Protein AF-A0A947HU75-F1 (afdb_monomer_lite)

Sequence (193 aa):
MSPSSSLKYAPIGANRLRRNSRSVRATSILAVPLKPVLPIEEFLHPLPLLALAILGVNDHVLKGAGLLHGDITGKLSDITGLFFFPLLLTAAWRCVVSLLRWRREPLTRTVLATAIGLTAALFTALKTITPFVLWFERVTPELDPLGLVGHVDVTMDLTDLWTLPVLWLTWRHGRRFALPSTDTSPAQKPTMT

Secondary structure (DSSP, 8-state):
-PPP----------------------------------TTTTTSSHHHHHHHHHHHHIIIIITTSSSS-HHHHHHHHHHHHHHHHHHHHHHHHHHHHHHHHSS-PPPBHHHHHHHHHHHHHHHHHHHH-HHHHHHHHHHHHHH-TT-SS--------GGGGGGTTHHHHHHHHHTTTPBP-------------

Structure (mmCIF, N/CA/C/O backbone):
data_AF-A0A947HU75-F1
#
_entry.id   AF-A0A947HU75-F1
#
loop_
_atom_site.group_PDB
_atom_site.id
_atom_site.type_symbol
_atom_site.label_atom_id
_atom_site.label_alt_id
_atom_site.label_comp_id
_atom_site.label_asym_id
_atom_site.label_entity_id
_atom_site.label_seq_id
_atom_site.pdbx_PDB_ins_code
_atom_site.Cartn_x
_atom_site.Cartn_y
_atom_site.Cartn_z
_atom_site.occupancy
_atom_site.B_iso_or_equiv
_atom_site.auth_seq_id
_atom_site.auth_comp_id
_atom_site.auth_asym_id
_atom_site.auth_atom_id
_atom_site.pdbx_PDB_model_num
ATOM 1 N N . MET A 1 1 ? -51.352 4.379 86.387 1.00 40.88 1 MET A N 1
ATOM 2 C CA . MET A 1 1 ? -51.680 3.906 85.022 1.00 40.88 1 MET A CA 1
ATOM 3 C C . MET A 1 1 ? -52.151 5.104 84.210 1.00 40.88 1 MET A C 1
ATOM 5 O O . MET A 1 1 ? -52.827 5.954 84.769 1.00 40.88 1 MET A O 1
ATOM 9 N N . SER A 1 2 ? -51.652 5.212 82.979 1.00 43.50 2 SER A N 1
ATOM 10 C CA . SER A 1 2 ? -51.479 6.422 82.157 1.00 43.50 2 SER A CA 1
ATOM 11 C C . SER A 1 2 ? -52.668 7.378 82.016 1.00 43.50 2 SER A C 1
ATOM 13 O O . SER A 1 2 ? -53.786 6.917 81.792 1.00 43.50 2 SER A O 1
ATOM 15 N N . PRO A 1 3 ? -52.419 8.701 81.958 1.00 49.03 3 PRO A N 1
ATOM 16 C CA . PRO A 1 3 ? -53.293 9.627 81.260 1.00 49.03 3 PRO A CA 1
ATOM 17 C C . PRO A 1 3 ? -52.927 9.695 79.769 1.00 49.03 3 PRO A C 1
ATOM 19 O O . PRO A 1 3 ? -51.758 9.750 79.387 1.00 49.03 3 PRO A O 1
ATOM 22 N N . SER A 1 4 ? -53.959 9.684 78.930 1.00 46.81 4 SER A N 1
ATOM 23 C CA . SER A 1 4 ? -53.874 9.910 77.493 1.00 46.81 4 SER A CA 1
ATOM 24 C C . SER A 1 4 ? -53.605 11.389 77.209 1.00 46.81 4 SER A C 1
ATOM 26 O O . SER A 1 4 ? -54.305 12.242 77.758 1.00 46.81 4 SER A O 1
ATOM 28 N N . SER A 1 5 ? -52.679 11.705 76.307 1.00 51.84 5 SER A N 1
ATOM 29 C CA . SER A 1 5 ? -52.552 13.047 75.739 1.00 51.84 5 SER A CA 1
ATOM 30 C C . SER A 1 5 ? -52.536 12.995 74.215 1.00 51.84 5 SER A C 1
ATOM 32 O O . SER A 1 5 ? -51.636 12.486 73.553 1.00 51.84 5 SER A O 1
ATOM 34 N N . SER A 1 6 ? -53.626 13.530 73.690 1.00 47.12 6 SER A N 1
ATOM 35 C CA . SER A 1 6 ? -53.933 13.835 72.308 1.00 47.12 6 SER A CA 1
ATOM 36 C C . SER A 1 6 ? -52.946 14.848 71.727 1.00 47.12 6 SER A C 1
ATOM 38 O O . SER A 1 6 ? -52.761 15.918 72.304 1.00 47.12 6 SER A O 1
ATOM 40 N N . LEU A 1 7 ? -52.418 14.593 70.529 1.00 42.50 7 LEU A N 1
ATOM 41 C CA . LEU A 1 7 ? -51.869 15.655 69.687 1.00 42.50 7 LEU A CA 1
ATOM 42 C C . LEU A 1 7 ? -52.319 15.466 68.239 1.00 42.50 7 LEU A C 1
ATOM 44 O O . LEU A 1 7 ? -51.889 14.575 67.512 1.00 42.50 7 LEU A O 1
ATOM 48 N N . LYS A 1 8 ? -53.274 16.327 67.881 1.00 40.97 8 LYS A N 1
ATOM 49 C CA . LYS A 1 8 ? -53.804 16.564 66.543 1.00 40.97 8 LYS A CA 1
ATOM 50 C C . LYS A 1 8 ? -52.706 17.197 65.686 1.00 40.97 8 LYS A C 1
ATOM 52 O O . LYS A 1 8 ? -52.173 18.233 66.071 1.00 40.97 8 LYS A O 1
ATOM 57 N N . TYR A 1 9 ? -52.458 16.648 64.501 1.00 40.19 9 TYR A N 1
ATOM 58 C CA . TYR A 1 9 ? -51.807 17.373 63.410 1.00 40.19 9 TYR A CA 1
ATOM 59 C C . TYR A 1 9 ? -52.813 17.574 62.276 1.00 40.19 9 TYR A C 1
ATOM 61 O O . TYR A 1 9 ? -53.379 16.619 61.746 1.00 40.19 9 TYR A O 1
ATOM 69 N N . ALA A 1 10 ? -53.064 18.842 61.955 1.00 43.00 10 ALA A N 1
ATOM 70 C CA . ALA A 1 10 ? -53.837 19.276 60.800 1.00 43.00 10 ALA A CA 1
ATOM 71 C C . ALA A 1 10 ? -52.982 19.194 59.516 1.00 43.00 10 ALA A C 1
ATOM 73 O O . ALA A 1 10 ? -51.765 19.388 59.591 1.00 43.00 10 ALA A O 1
ATOM 74 N N . PRO A 1 11 ? -53.584 18.948 58.338 1.00 46.88 11 PRO A N 1
ATOM 75 C CA . PRO A 1 11 ? -52.862 18.871 57.076 1.00 46.88 11 PRO A CA 1
ATOM 76 C C . PRO A 1 11 ? -52.784 20.257 56.420 1.00 46.88 11 PRO A C 1
ATOM 78 O O . PRO A 1 11 ? -53.806 20.903 56.197 1.00 46.88 11 PRO A O 1
ATOM 81 N N . ILE A 1 12 ? -51.580 20.710 56.063 1.00 42.31 12 ILE A N 1
ATOM 82 C CA . ILE A 1 12 ? -51.385 21.906 55.234 1.00 42.31 12 ILE A CA 1
ATOM 83 C C . ILE A 1 12 ? -50.447 21.562 54.075 1.00 42.31 12 ILE A C 1
ATOM 85 O O . ILE A 1 12 ? -49.254 21.363 54.258 1.00 42.31 12 ILE A O 1
ATOM 89 N N . GLY A 1 13 ? -51.031 21.537 52.874 1.00 41.28 13 GLY A N 1
ATOM 90 C CA . GLY A 1 13 ? -50.412 22.049 51.652 1.00 41.28 13 GLY A CA 1
ATOM 91 C C . GLY A 1 13 ? -49.309 21.222 50.990 1.00 41.28 13 GLY A C 1
ATOM 92 O O . GLY A 1 13 ? -48.133 21.440 51.239 1.00 41.28 13 GLY A O 1
ATOM 93 N N . ALA A 1 14 ? -49.675 20.425 49.984 1.00 41.97 14 ALA A N 1
ATOM 94 C CA . ALA A 1 14 ? -48.770 20.114 48.871 1.00 41.97 14 ALA A CA 1
ATOM 95 C C . ALA A 1 14 ? -49.559 19.825 47.587 1.00 41.97 14 ALA A C 1
ATOM 97 O O . ALA A 1 14 ? -49.508 18.750 46.995 1.00 41.97 14 ALA A O 1
ATOM 98 N N . ASN A 1 15 ? -50.326 20.819 47.148 1.00 46.56 15 ASN A N 1
ATOM 99 C CA . ASN A 1 15 ? -51.007 20.807 45.864 1.00 46.56 15 ASN A CA 1
ATOM 100 C C . ASN A 1 15 ? -50.051 21.302 44.767 1.00 46.56 15 ASN A C 1
ATOM 102 O O . ASN A 1 15 ? -50.171 22.453 44.355 1.00 46.56 15 ASN A O 1
ATOM 106 N N . ARG A 1 16 ? -49.064 20.496 44.334 1.00 50.97 16 ARG A N 1
ATOM 107 C CA . ARG A 1 16 ? -48.368 20.709 43.044 1.00 50.97 16 ARG A CA 1
ATOM 108 C C . ARG A 1 16 ? -47.393 19.591 42.661 1.00 50.97 16 ARG A C 1
ATOM 110 O O . ARG A 1 16 ? -46.195 19.801 42.708 1.00 50.97 16 ARG A O 1
ATOM 117 N N . LEU A 1 17 ? -47.869 18.459 42.150 1.00 47.69 17 LEU A N 1
ATOM 118 C CA . LEU A 1 17 ? -47.097 17.711 41.146 1.00 47.69 17 LEU A CA 1
ATOM 119 C C . LEU A 1 17 ? -48.048 17.169 40.082 1.00 47.69 17 LEU A C 1
ATOM 121 O O . LEU A 1 17 ? -48.572 16.059 40.137 1.00 47.69 17 LEU A O 1
ATOM 125 N N . ARG A 1 18 ? -48.280 18.039 39.097 1.00 46.16 18 ARG A N 1
ATOM 126 C CA . ARG A 1 18 ? -48.839 17.720 37.788 1.00 46.16 18 ARG A CA 1
ATOM 127 C C . ARG A 1 18 ? -48.037 16.544 37.220 1.00 46.16 18 ARG A C 1
ATOM 129 O O . ARG A 1 18 ? -46.859 16.694 36.905 1.00 46.16 18 ARG A O 1
ATOM 136 N N . ARG A 1 19 ? -48.695 15.388 37.102 1.00 45.34 19 ARG A N 1
ATOM 137 C CA . ARG A 1 19 ? -48.269 14.234 36.303 1.00 45.34 19 ARG A CA 1
ATOM 138 C C . ARG A 1 19 ? -47.840 14.720 34.921 1.00 45.34 19 ARG A C 1
ATOM 140 O O . ARG A 1 19 ? -48.682 15.016 34.079 1.00 45.34 19 ARG A O 1
ATOM 147 N N . ASN A 1 20 ? -46.535 14.806 34.694 1.00 40.81 20 ASN A N 1
ATOM 148 C CA . ASN A 1 20 ? -45.983 14.950 33.359 1.00 40.81 20 ASN A CA 1
ATOM 149 C C . ASN A 1 20 ? -45.697 13.538 32.846 1.00 40.81 20 ASN A C 1
ATOM 151 O O . ASN A 1 20 ? -44.569 13.052 32.865 1.00 40.81 20 ASN A O 1
ATOM 155 N N . SER A 1 21 ? -46.774 12.857 32.455 1.00 45.56 21 SER A N 1
ATOM 156 C CA . SER A 1 21 ? -46.759 11.563 31.780 1.00 45.56 21 SER A CA 1
ATOM 157 C C . SER A 1 21 ? -46.209 11.744 30.363 1.00 45.56 21 SER A C 1
ATOM 159 O O . SER A 1 21 ? -46.939 11.648 29.381 1.00 45.56 21 SER A O 1
ATOM 161 N N . ARG A 1 22 ? -44.917 12.057 30.234 1.00 44.41 22 ARG A N 1
ATOM 162 C CA . ARG A 1 22 ? -44.215 11.874 28.965 1.00 44.41 22 ARG A CA 1
ATOM 163 C C . ARG A 1 22 ? -43.847 10.409 28.885 1.00 44.41 22 ARG A C 1
ATOM 165 O O . ARG A 1 22 ? -42.939 9.949 29.567 1.00 44.41 22 ARG A O 1
ATOM 172 N N . SER A 1 23 ? -44.614 9.695 28.068 1.00 45.44 23 SER A N 1
ATOM 173 C CA . SER A 1 23 ? -44.304 8.359 27.591 1.00 45.44 23 SER A CA 1
ATOM 174 C C . SER A 1 23 ? -42.839 8.314 27.158 1.00 45.44 23 SER A C 1
ATOM 176 O O . SER A 1 23 ? -42.481 8.808 26.085 1.00 45.44 23 SER A O 1
ATOM 178 N N . VAL A 1 24 ? -41.988 7.728 27.993 1.00 51.06 24 VAL A N 1
ATOM 179 C CA . VAL A 1 24 ? -40.703 7.214 27.543 1.00 51.06 24 VAL A CA 1
ATOM 180 C C . VAL A 1 24 ? -41.076 6.069 26.615 1.00 51.06 24 VAL A C 1
ATOM 182 O O . VAL A 1 24 ? -41.387 4.968 27.061 1.00 51.06 24 VAL A O 1
ATOM 185 N N . ARG A 1 25 ? -41.167 6.368 25.313 1.00 43.50 25 ARG A N 1
ATOM 186 C CA . ARG A 1 25 ? -41.155 5.338 24.281 1.00 43.50 25 ARG A CA 1
ATOM 187 C C . ARG A 1 25 ? -39.874 4.564 24.534 1.00 43.50 25 ARG A C 1
ATOM 189 O O . ARG A 1 25 ? -38.786 5.066 24.270 1.00 43.50 25 ARG A O 1
ATOM 196 N N . ALA A 1 26 ? -40.026 3.376 25.102 1.00 43.56 26 ALA A N 1
ATOM 197 C CA . ALA A 1 26 ? -39.024 2.340 25.062 1.00 43.56 26 ALA A CA 1
ATOM 198 C C . ALA A 1 26 ? -38.821 2.007 23.582 1.00 43.56 26 ALA A C 1
ATOM 200 O O . ALA A 1 26 ? -39.450 1.104 23.030 1.00 43.56 26 ALA A O 1
ATOM 201 N N . THR A 1 27 ? -37.994 2.808 22.909 1.00 44.59 27 THR A N 1
ATOM 202 C CA . THR A 1 27 ? -37.382 2.425 21.649 1.00 44.59 27 THR A CA 1
ATOM 203 C C . THR A 1 27 ? -36.512 1.246 22.021 1.00 44.59 27 THR A C 1
ATOM 205 O O . THR A 1 27 ? -35.393 1.396 22.505 1.00 44.59 27 THR A O 1
ATOM 208 N N . SER A 1 28 ? -37.106 0.066 21.894 1.00 46.34 28 SER A N 1
ATOM 209 C CA . SER A 1 28 ? -36.412 -1.202 21.883 1.00 46.34 28 SER A CA 1
ATOM 210 C C . SER A 1 28 ? -35.494 -1.124 20.675 1.00 46.34 28 SER A C 1
ATOM 212 O O . SER A 1 28 ? -35.882 -1.460 19.558 1.00 46.34 28 SER A O 1
ATOM 214 N N . ILE A 1 29 ? -34.310 -0.544 20.879 1.00 54.22 29 ILE A N 1
ATOM 215 C CA . ILE A 1 29 ? -33.196 -0.670 19.960 1.00 54.22 29 ILE A CA 1
ATOM 216 C C . ILE A 1 29 ? -32.893 -2.155 20.035 1.00 54.22 29 ILE A C 1
ATOM 218 O O . ILE A 1 29 ? -32.229 -2.618 20.961 1.00 54.22 29 ILE A O 1
ATOM 222 N N . LEU A 1 30 ? -33.515 -2.901 19.117 1.00 47.69 30 LEU A N 1
ATOM 223 C CA . LEU A 1 30 ? -33.102 -4.234 18.729 1.00 47.69 30 LEU A CA 1
ATOM 224 C C . LEU A 1 30 ? -31.587 -4.226 18.805 1.00 47.69 30 LEU A C 1
ATOM 226 O O . LEU A 1 30 ? -30.949 -3.424 18.119 1.00 47.69 30 LEU A O 1
ATOM 230 N N . ALA A 1 31 ? -31.046 -5.033 19.712 1.00 50.75 31 ALA A N 1
ATOM 231 C CA . ALA A 1 31 ? -29.632 -5.308 19.773 1.00 50.75 31 ALA A CA 1
ATOM 232 C C . ALA A 1 31 ? -29.261 -5.848 18.393 1.00 50.75 31 ALA A C 1
ATOM 234 O O . ALA A 1 31 ? -29.438 -7.030 18.107 1.00 50.75 31 ALA A O 1
ATOM 235 N N . VAL A 1 32 ? -28.853 -4.944 17.500 1.00 51.88 32 VAL A N 1
ATOM 236 C CA . VAL A 1 32 ? -28.257 -5.294 16.224 1.00 51.88 32 VAL A CA 1
ATOM 237 C C . VAL A 1 32 ? -27.073 -6.148 16.639 1.00 51.88 32 VAL A C 1
ATOM 239 O O . VAL A 1 32 ? -26.222 -5.634 17.375 1.00 51.88 32 VAL A O 1
ATOM 242 N N . PRO A 1 33 ? -27.035 -7.444 16.286 1.00 41.72 33 PRO A N 1
ATOM 243 C CA . PRO A 1 33 ? -25.880 -8.254 16.602 1.00 41.72 33 PRO A CA 1
ATOM 244 C C . PRO A 1 33 ? -24.699 -7.523 15.977 1.00 41.72 33 PRO A C 1
ATOM 246 O O . PRO A 1 33 ? -24.640 -7.362 14.756 1.00 41.72 33 PRO A O 1
ATOM 249 N N . LEU A 1 34 ? -23.815 -6.987 16.822 1.00 48.47 34 LEU A N 1
ATOM 250 C CA . LEU A 1 34 ? -22.553 -6.430 16.379 1.00 48.47 34 LEU A CA 1
ATOM 251 C C . LEU A 1 34 ? -21.834 -7.608 15.742 1.00 48.47 34 LEU A C 1
ATOM 253 O O . LEU A 1 34 ? -21.259 -8.443 16.441 1.00 48.47 34 LEU A O 1
ATOM 257 N N . LYS A 1 35 ? -21.956 -7.730 14.415 1.00 49.81 35 LYS A N 1
ATOM 258 C CA . LYS A 1 35 ? -21.188 -8.690 13.636 1.00 49.81 35 LYS A CA 1
ATOM 259 C C . LYS A 1 35 ? -19.748 -8.497 14.105 1.00 49.81 35 LYS A C 1
ATOM 261 O O . LYS A 1 35 ? -19.318 -7.343 14.150 1.00 49.81 35 LYS A O 1
ATOM 266 N N . PRO A 1 36 ? -19.046 -9.542 14.567 1.00 50.03 36 PRO A N 1
ATOM 267 C CA . PRO A 1 36 ? -17.689 -9.378 15.052 1.00 50.03 36 PRO A CA 1
ATOM 268 C C . PRO A 1 36 ? -16.836 -8.908 13.877 1.00 50.03 36 PRO A C 1
ATOM 270 O O . PRO A 1 36 ? -16.360 -9.718 13.093 1.00 50.03 36 PRO A O 1
ATOM 273 N N . VAL A 1 37 ? -16.694 -7.587 13.755 1.00 58.34 37 VAL A N 1
ATOM 274 C CA . VAL A 1 37 ? -15.899 -6.946 12.719 1.00 58.34 37 VAL A CA 1
ATOM 275 C C . VAL A 1 37 ? -14.467 -7.315 13.040 1.00 58.34 37 VAL A C 1
ATOM 277 O O . VAL A 1 37 ? -13.901 -6.853 14.039 1.00 58.34 37 VAL A O 1
ATOM 280 N N . LEU A 1 38 ? -13.913 -8.241 12.265 1.00 61.03 38 LEU A N 1
ATOM 281 C CA . LEU A 1 38 ? -12.503 -8.563 12.383 1.00 61.03 38 LEU A CA 1
ATOM 282 C C . LEU A 1 38 ? -11.707 -7.299 12.022 1.00 61.03 38 LEU A C 1
ATOM 284 O O . LEU A 1 38 ? -12.101 -6.555 11.121 1.00 61.03 38 LEU A O 1
ATOM 288 N N . PRO A 1 39 ? -10.577 -7.026 12.693 1.00 65.38 39 PRO A N 1
ATOM 289 C CA . PRO A 1 39 ? -9.764 -5.833 12.441 1.00 65.38 39 PRO A CA 1
ATOM 290 C C . PRO A 1 39 ? -9.111 -5.787 11.043 1.00 65.38 39 PRO A C 1
ATOM 292 O O . PRO A 1 39 ? -8.308 -4.901 10.782 1.00 65.38 39 PRO A O 1
ATOM 295 N N . ILE A 1 40 ? -9.468 -6.728 10.164 1.00 75.31 40 ILE A N 1
ATOM 296 C CA . ILE A 1 40 ? -8.885 -6.986 8.846 1.00 75.31 40 ILE A CA 1
ATOM 297 C C . ILE A 1 40 ? -9.953 -7.129 7.740 1.00 75.31 40 ILE A C 1
ATOM 299 O O . ILE A 1 40 ? -9.653 -7.619 6.655 1.00 75.31 40 ILE A O 1
ATOM 303 N N . GLU A 1 41 ? -11.218 -6.769 7.994 1.00 77.94 41 GLU A N 1
ATOM 304 C CA . GLU A 1 41 ? -12.311 -6.953 7.016 1.00 77.94 41 GLU A CA 1
ATOM 305 C C . GLU A 1 41 ? -12.077 -6.223 5.684 1.00 77.94 41 GLU A C 1
ATOM 307 O O . GLU A 1 41 ? -12.388 -6.762 4.624 1.00 77.94 41 GLU A O 1
ATOM 312 N N . GLU A 1 42 ? -11.490 -5.028 5.723 1.00 76.38 42 GLU A N 1
ATOM 313 C CA . GLU A 1 42 ? -11.127 -4.249 4.537 1.00 76.38 42 GLU A CA 1
ATOM 314 C C . GLU A 1 42 ? -10.066 -4.943 3.675 1.00 76.38 42 GLU A C 1
ATOM 316 O O . GLU A 1 42 ? -10.012 -4.718 2.469 1.00 76.38 42 GLU A O 1
ATOM 321 N N . PHE A 1 43 ? -9.246 -5.797 4.291 1.00 75.25 43 PHE A N 1
ATOM 322 C CA . PHE A 1 43 ? -8.180 -6.556 3.648 1.00 75.25 43 PHE A CA 1
ATOM 323 C C . PHE A 1 43 ? -8.682 -7.895 3.099 1.00 75.25 43 PHE A C 1
ATOM 325 O O . PHE A 1 43 ? -8.311 -8.298 2.003 1.00 75.25 43 PHE A O 1
A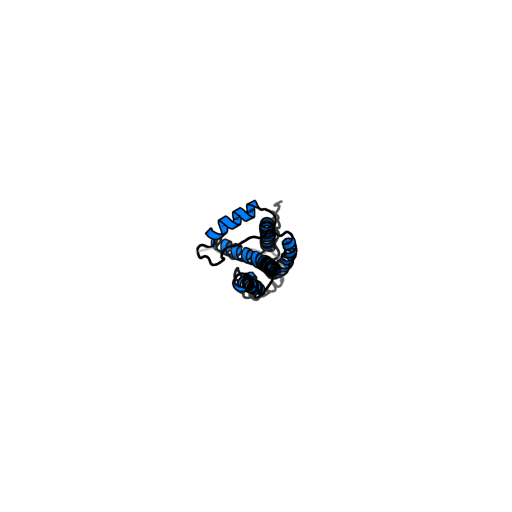TOM 332 N N . LEU A 1 44 ? -9.571 -8.573 3.830 1.00 81.06 44 LEU A N 1
ATOM 333 C CA . LEU A 1 44 ? -10.152 -9.855 3.414 1.00 81.06 44 LEU A CA 1
ATOM 334 C C . LEU A 1 44 ? -11.249 -9.720 2.349 1.00 81.06 44 LEU A C 1
ATOM 336 O O . LEU A 1 44 ? -11.831 -10.720 1.924 1.00 81.06 44 LEU A O 1
ATOM 340 N N . HIS A 1 45 ? -11.556 -8.501 1.906 1.00 80.62 45 HIS A N 1
ATOM 341 C CA . HIS A 1 45 ? -12.479 -8.305 0.801 1.00 80.62 45 HIS A CA 1
ATOM 342 C C . HIS A 1 45 ? -11.895 -8.931 -0.488 1.00 80.62 45 HIS A C 1
ATOM 344 O O . HIS A 1 45 ? -10.687 -8.856 -0.723 1.00 80.62 45 HIS A O 1
ATOM 350 N N . PRO A 1 46 ? -12.722 -9.513 -1.378 1.00 83.56 46 PRO A N 1
ATOM 351 C CA . PRO A 1 46 ? -12.241 -10.182 -2.592 1.00 83.56 46 PRO A CA 1
ATOM 352 C C . PRO A 1 46 ? -11.383 -9.303 -3.510 1.00 83.56 46 PRO A C 1
ATOM 354 O O . PRO A 1 46 ? -10.565 -9.826 -4.253 1.00 83.56 46 PRO A O 1
ATOM 357 N N . LEU A 1 47 ? -11.543 -7.977 -3.465 1.00 83.38 47 LEU A N 1
ATOM 358 C CA . LEU A 1 47 ? -10.773 -7.049 -4.303 1.00 83.38 47 LEU A CA 1
ATOM 359 C C . LEU A 1 47 ? -9.293 -6.970 -3.873 1.00 83.38 47 LEU A C 1
ATOM 361 O O . LEU A 1 47 ? -8.440 -7.216 -4.719 1.00 83.38 47 LEU A O 1
ATOM 365 N N . PRO A 1 48 ? -8.961 -6.648 -2.607 1.00 82.69 48 PRO A N 1
ATOM 366 C CA . PRO A 1 48 ? -7.578 -6.694 -2.131 1.00 82.69 48 PRO A CA 1
ATOM 367 C C . PRO A 1 48 ? -6.934 -8.076 -2.276 1.00 82.69 48 PRO A C 1
ATOM 369 O O . PRO A 1 48 ? -5.774 -8.156 -2.664 1.00 82.69 48 PRO A O 1
ATOM 372 N N . LEU A 1 49 ? -7.684 -9.158 -2.035 1.00 85.25 49 LEU A N 1
ATOM 373 C CA . LEU A 1 49 ? -7.180 -10.521 -2.237 1.00 85.25 49 LEU A CA 1
ATOM 374 C C . LEU A 1 49 ? -6.881 -10.815 -3.709 1.00 85.25 49 LEU A C 1
ATOM 376 O O . LEU A 1 49 ? -5.861 -11.423 -4.016 1.00 85.25 49 LEU A O 1
ATOM 380 N N . LEU A 1 50 ? -7.735 -10.351 -4.625 1.00 85.44 50 LEU A N 1
ATOM 381 C CA . LEU A 1 50 ? -7.481 -10.456 -6.058 1.00 85.44 50 LEU A CA 1
ATOM 382 C C . LEU A 1 50 ? -6.260 -9.626 -6.466 1.00 85.44 50 LEU A C 1
ATOM 384 O O . LEU A 1 50 ? -5.441 -10.112 -7.234 1.00 85.44 50 LEU A O 1
ATOM 388 N N . ALA A 1 51 ? -6.101 -8.411 -5.934 1.00 83.31 51 ALA A N 1
ATOM 389 C CA . ALA A 1 51 ? -4.917 -7.591 -6.185 1.00 83.31 51 ALA A CA 1
ATOM 390 C C . ALA A 1 51 ? -3.636 -8.277 -5.685 1.00 83.31 51 ALA A C 1
ATOM 392 O O . ALA A 1 51 ? -2.650 -8.304 -6.412 1.00 83.31 51 ALA A O 1
ATOM 393 N N . LEU A 1 52 ? -3.674 -8.895 -4.500 1.00 85.94 52 LEU A N 1
ATOM 394 C CA . LEU A 1 52 ? -2.566 -9.683 -3.959 1.00 85.94 52 LEU A CA 1
ATOM 395 C C . LEU A 1 52 ? -2.262 -10.917 -4.818 1.00 85.94 52 LEU A C 1
ATOM 397 O O . LEU A 1 52 ? -1.101 -11.209 -5.081 1.00 85.94 52 LEU A O 1
ATOM 401 N N . ALA A 1 53 ? -3.293 -11.627 -5.280 1.00 84.31 53 ALA A N 1
ATOM 402 C CA . ALA A 1 53 ? -3.124 -12.775 -6.165 1.00 84.31 53 ALA A CA 1
ATOM 403 C C . ALA A 1 53 ? -2.513 -12.360 -7.511 1.00 84.31 53 ALA A C 1
ATOM 405 O O . ALA A 1 53 ? -1.586 -13.011 -7.984 1.00 84.31 53 ALA A O 1
ATOM 406 N N . ILE A 1 54 ? -2.988 -11.257 -8.103 1.00 84.12 54 ILE A N 1
ATOM 407 C CA . ILE A 1 54 ? -2.424 -10.701 -9.338 1.00 84.12 54 ILE A CA 1
ATOM 408 C C . ILE A 1 54 ? -0.970 -10.294 -9.110 1.00 84.12 54 ILE A C 1
ATOM 410 O O . ILE A 1 54 ? -0.135 -10.639 -9.935 1.00 84.12 54 ILE A O 1
ATOM 414 N N . LEU A 1 55 ? -0.658 -9.616 -8.003 1.00 84.31 55 LEU A N 1
ATOM 415 C CA . LEU A 1 55 ? 0.706 -9.214 -7.662 1.00 84.31 55 LEU A CA 1
ATOM 416 C C . LEU A 1 55 ? 1.629 -10.433 -7.531 1.00 84.31 55 LEU A C 1
ATOM 418 O O . LEU A 1 55 ? 2.672 -10.484 -8.172 1.00 84.31 55 LEU A O 1
ATOM 422 N N . GLY A 1 56 ? 1.209 -11.451 -6.773 1.00 81.25 56 GLY A N 1
ATOM 423 C CA . GLY A 1 56 ? 1.980 -12.678 -6.580 1.00 81.25 56 GLY A CA 1
ATOM 424 C C . GLY A 1 56 ? 2.223 -13.430 -7.889 1.00 81.25 56 GLY A C 1
ATOM 425 O O . GLY A 1 56 ? 3.362 -13.772 -8.195 1.00 81.25 56 GLY A O 1
ATOM 426 N N . VAL A 1 57 ? 1.179 -13.631 -8.701 1.00 82.56 57 VAL A N 1
ATOM 427 C CA . VAL A 1 57 ? 1.309 -14.274 -10.021 1.00 82.56 57 VAL A CA 1
ATOM 428 C C . VAL A 1 57 ? 2.169 -13.428 -10.961 1.00 82.56 57 VAL A C 1
ATOM 430 O O . VAL A 1 57 ? 2.999 -13.968 -11.688 1.00 82.56 57 VAL A O 1
ATOM 433 N N . ASN A 1 58 ? 2.013 -12.105 -10.945 1.00 83.88 58 ASN A N 1
ATOM 434 C CA . ASN A 1 58 ? 2.801 -11.209 -11.780 1.00 83.88 58 ASN A CA 1
ATOM 435 C C . ASN A 1 58 ? 4.289 -11.287 -11.447 1.00 83.88 58 ASN A C 1
ATOM 437 O O . ASN A 1 58 ? 5.107 -11.451 -12.350 1.00 83.88 58 ASN A O 1
ATOM 441 N N . ASP A 1 59 ? 4.622 -11.232 -10.163 1.00 77.00 59 ASP A N 1
ATOM 442 C CA . ASP A 1 59 ? 6.010 -11.165 -9.725 1.00 77.00 59 ASP A CA 1
ATOM 443 C C . ASP A 1 59 ? 6.730 -12.511 -9.796 1.00 77.00 59 ASP A C 1
ATOM 445 O O . ASP A 1 59 ? 7.918 -12.535 -10.096 1.00 77.00 59 ASP A O 1
ATOM 449 N N . HIS A 1 60 ? 6.019 -13.625 -9.601 1.00 75.94 60 HIS A N 1
ATOM 450 C CA . HIS A 1 60 ? 6.636 -14.957 -9.578 1.00 75.94 60 HIS A CA 1
ATOM 451 C C . HIS A 1 60 ? 6.530 -15.714 -10.902 1.00 75.94 60 HIS A C 1
ATOM 453 O O . HIS A 1 60 ? 7.315 -16.628 -11.144 1.00 75.94 60 HIS A O 1
ATOM 459 N N . VAL A 1 61 ? 5.533 -15.396 -11.734 1.00 76.31 61 VAL A N 1
ATOM 460 C CA . VAL A 1 61 ? 5.244 -16.159 -12.959 1.00 76.31 61 VAL A CA 1
ATOM 461 C C . VAL A 1 61 ? 5.414 -15.308 -14.207 1.00 76.31 61 VAL A C 1
ATOM 463 O O . VAL A 1 61 ? 5.951 -15.799 -15.192 1.00 76.31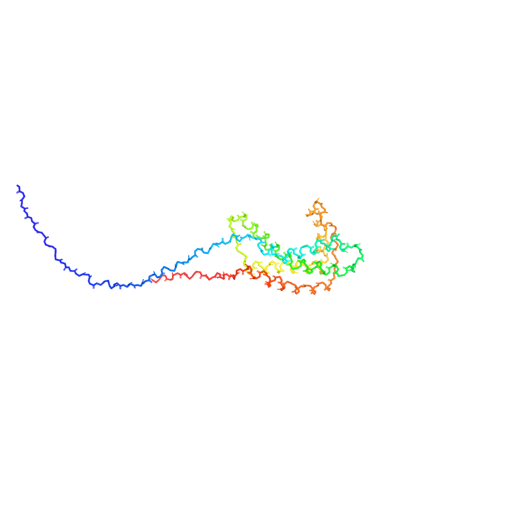 61 VAL A O 1
ATOM 466 N N . LEU A 1 62 ? 4.943 -14.057 -14.216 1.00 69.75 62 LEU A N 1
ATOM 467 C CA . LEU A 1 62 ? 4.953 -13.245 -15.440 1.00 69.75 62 LEU A CA 1
ATOM 468 C C . LEU A 1 62 ? 6.286 -12.521 -15.652 1.00 69.75 62 LEU A C 1
ATOM 470 O O . LEU A 1 62 ? 6.771 -12.471 -16.787 1.00 69.75 62 LEU A O 1
ATOM 474 N N . LYS A 1 63 ? 6.906 -12.003 -14.586 1.00 69.38 63 LYS A N 1
ATOM 475 C CA . LYS A 1 63 ? 8.261 -11.444 -14.652 1.00 69.38 63 LYS A CA 1
ATOM 476 C C . LYS A 1 63 ? 9.257 -12.562 -14.985 1.00 69.38 63 LYS A C 1
ATOM 478 O O . LYS A 1 63 ? 9.374 -13.544 -14.266 1.00 69.38 63 LYS A O 1
ATOM 483 N N . GLY A 1 64 ? 9.954 -12.427 -16.115 1.00 66.12 64 GLY A N 1
ATOM 484 C CA . GLY A 1 64 ? 10.965 -13.392 -16.571 1.00 66.12 64 GLY A CA 1
ATOM 485 C C . GLY A 1 64 ? 10.451 -14.5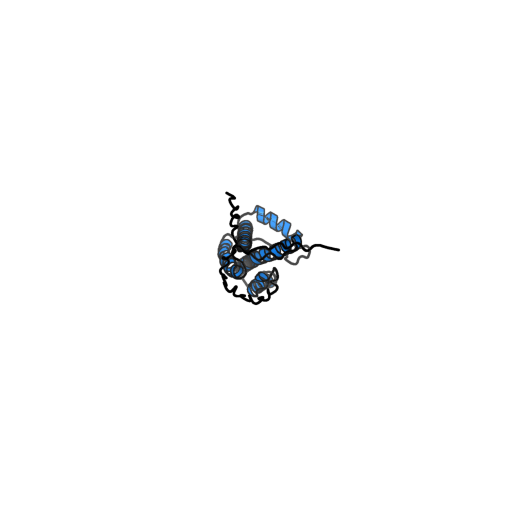37 -17.455 1.00 66.12 64 GLY A C 1
ATOM 486 O O . GLY A 1 64 ? 11.261 -15.194 -18.100 1.00 66.12 64 GLY A O 1
ATOM 487 N N . ALA A 1 65 ? 9.134 -14.735 -17.589 1.00 71.56 65 ALA A N 1
ATOM 488 C CA . ALA A 1 65 ? 8.577 -15.756 -18.489 1.00 71.56 65 ALA A CA 1
ATOM 489 C C . ALA A 1 65 ? 8.589 -15.361 -19.979 1.00 71.56 65 ALA A C 1
ATOM 491 O O . ALA A 1 65 ? 8.238 -16.170 -20.834 1.00 71.56 65 ALA A O 1
ATOM 492 N N . GLY A 1 66 ? 8.938 -14.111 -20.307 1.00 68.19 66 GLY A N 1
ATOM 493 C CA . GLY A 1 66 ? 8.959 -13.601 -21.686 1.00 68.19 66 GLY A CA 1
ATOM 494 C C . GLY A 1 66 ? 7.575 -13.413 -22.329 1.00 68.19 66 GLY A C 1
ATOM 495 O O . GLY A 1 66 ? 7.494 -13.046 -23.496 1.00 68.19 66 GLY A O 1
ATOM 496 N N . LEU A 1 67 ? 6.487 -13.643 -21.582 1.00 70.38 67 LEU A N 1
ATOM 497 C CA . LEU A 1 67 ? 5.104 -13.519 -22.064 1.00 70.38 67 LEU A CA 1
ATOM 498 C C . LEU A 1 67 ? 4.619 -12.063 -22.159 1.00 70.38 67 LEU A C 1
ATOM 500 O O . LEU A 1 67 ? 3.742 -11.758 -22.964 1.00 70.38 67 LEU A O 1
ATOM 504 N N . LEU A 1 68 ? 5.165 -11.168 -21.333 1.00 70.44 68 LEU A N 1
ATOM 505 C CA . LEU A 1 68 ? 4.814 -9.748 -21.281 1.00 70.44 68 LEU A CA 1
ATOM 506 C C . LEU A 1 68 ? 6.085 -8.893 -21.238 1.00 70.44 68 LEU A C 1
ATOM 508 O O . LEU A 1 68 ? 7.093 -9.299 -20.662 1.00 70.44 68 LEU A O 1
ATOM 512 N N . HIS A 1 69 ? 6.025 -7.693 -21.823 1.00 75.88 69 HIS A N 1
ATOM 513 C CA . HIS A 1 69 ? 7.100 -6.706 -21.703 1.00 75.88 69 HIS A CA 1
ATOM 514 C C . HIS A 1 69 ? 7.286 -6.298 -20.234 1.00 75.88 69 HIS A C 1
ATOM 516 O O . HIS A 1 69 ? 6.298 -6.080 -19.523 1.00 75.88 69 HIS A O 1
ATOM 522 N N . GLY A 1 70 ? 8.545 -6.150 -19.806 1.00 72.62 70 GLY A N 1
ATOM 523 C CA . GLY A 1 70 ? 8.909 -5.790 -18.430 1.00 72.62 70 GLY A CA 1
ATOM 524 C C . GLY A 1 70 ? 8.150 -4.564 -17.916 1.00 72.62 70 GLY A C 1
ATOM 525 O O . GLY A 1 70 ? 7.577 -4.614 -16.829 1.00 72.62 70 GLY A O 1
ATOM 526 N N . ASP A 1 71 ? 8.004 -3.539 -18.755 1.00 74.06 71 ASP A N 1
ATOM 527 C CA . ASP A 1 71 ? 7.305 -2.287 -18.432 1.00 74.06 71 ASP A CA 1
ATOM 528 C C . ASP A 1 71 ? 5.834 -2.490 -18.031 1.00 74.06 71 ASP A C 1
ATOM 530 O O . ASP A 1 71 ? 5.313 -1.799 -17.155 1.00 74.06 71 ASP A O 1
ATOM 534 N N . ILE A 1 72 ? 5.144 -3.458 -18.646 1.00 78.25 72 ILE A N 1
ATOM 535 C CA . ILE A 1 72 ? 3.737 -3.758 -18.341 1.00 78.25 72 ILE A CA 1
ATOM 536 C C . ILE A 1 72 ? 3.643 -4.481 -16.996 1.00 78.25 72 ILE A C 1
ATOM 538 O O . ILE A 1 72 ? 2.804 -4.137 -16.162 1.00 78.25 72 ILE A O 1
ATOM 542 N N . THR A 1 73 ? 4.523 -5.459 -16.764 1.00 81.94 73 THR A N 1
ATOM 543 C CA . THR A 1 73 ? 4.559 -6.214 -15.501 1.00 81.94 73 THR A CA 1
ATOM 544 C C . THR A 1 73 ? 4.986 -5.343 -14.317 1.00 81.94 73 THR A C 1
ATOM 546 O O . THR A 1 73 ? 4.467 -5.518 -13.214 1.00 81.94 73 THR A O 1
ATOM 549 N N . GLY A 1 74 ? 5.868 -4.360 -14.537 1.00 78.06 74 GLY A N 1
ATOM 550 C CA . GLY A 1 74 ? 6.256 -3.369 -13.532 1.00 78.06 74 GLY A CA 1
ATOM 551 C C . GLY A 1 74 ? 5.077 -2.491 -13.114 1.00 78.06 74 GLY A C 1
ATOM 552 O O . GLY A 1 74 ? 4.736 -2.422 -11.936 1.00 78.06 74 GLY A O 1
ATOM 553 N N . LYS A 1 75 ? 4.356 -1.919 -14.083 1.00 83.44 75 LYS A N 1
ATOM 554 C CA . LYS A 1 75 ? 3.196 -1.051 -13.808 1.00 83.44 75 LYS A CA 1
ATOM 555 C C . LYS A 1 75 ? 2.022 -1.797 -13.188 1.00 83.44 75 LYS A C 1
ATOM 557 O O . LYS A 1 75 ? 1.313 -1.244 -12.350 1.00 83.44 75 LYS A O 1
ATOM 562 N N . LEU A 1 76 ? 1.806 -3.054 -13.575 1.00 84.56 76 LEU A N 1
ATOM 563 C CA . LEU A 1 76 ? 0.766 -3.882 -12.968 1.00 84.56 76 LEU A CA 1
ATOM 564 C C . LEU A 1 76 ? 1.059 -4.150 -11.485 1.00 84.56 76 LEU A C 1
ATOM 566 O O . LEU A 1 76 ? 0.149 -4.068 -10.655 1.00 84.56 76 LEU A O 1
ATOM 570 N N . SER A 1 77 ? 2.325 -4.415 -11.155 1.00 85.25 77 SER A N 1
ATOM 571 C CA . SER A 1 77 ? 2.796 -4.526 -9.772 1.00 85.25 77 SER A CA 1
ATOM 572 C C . SER A 1 77 ? 2.563 -3.224 -9.004 1.00 85.25 77 SER A C 1
ATOM 574 O O . SER A 1 77 ? 1.988 -3.246 -7.919 1.00 85.25 77 SER A O 1
ATOM 576 N N . ASP A 1 78 ? 2.912 -2.076 -9.588 1.00 86.62 78 ASP A N 1
ATOM 577 C CA . ASP A 1 78 ? 2.711 -0.771 -8.948 1.00 86.62 78 ASP A CA 1
ATOM 578 C C . ASP A 1 78 ? 1.223 -0.480 -8.684 1.00 86.62 78 ASP A C 1
ATOM 580 O O . ASP A 1 78 ? 0.846 -0.091 -7.579 1.00 86.62 78 ASP A O 1
ATOM 584 N N . ILE A 1 79 ? 0.340 -0.743 -9.654 1.00 88.31 79 ILE A N 1
ATOM 585 C CA . ILE A 1 79 ? -1.114 -0.556 -9.507 1.00 88.31 79 ILE A CA 1
ATOM 586 C C . ILE A 1 79 ? -1.683 -1.463 -8.411 1.00 88.31 79 ILE A C 1
ATOM 588 O O . ILE A 1 79 ? -2.444 -1.011 -7.551 1.00 88.31 79 ILE A O 1
ATOM 592 N N . THR A 1 80 ? -1.344 -2.751 -8.443 1.00 88.12 80 THR A N 1
ATOM 593 C CA . THR A 1 80 ? -1.858 -3.722 -7.468 1.00 88.12 80 THR A CA 1
ATOM 594 C C . THR A 1 80 ? -1.308 -3.451 -6.073 1.00 88.12 80 THR A C 1
ATOM 596 O O . THR A 1 80 ? -2.083 -3.442 -5.116 1.00 88.12 80 THR A O 1
ATOM 599 N N . GLY A 1 81 ? -0.023 -3.108 -5.964 1.00 86.19 81 GLY A N 1
ATOM 600 C CA . GLY A 1 81 ? 0.628 -2.669 -4.735 1.00 86.19 81 GLY A CA 1
ATOM 601 C C . GLY A 1 81 ? -0.004 -1.406 -4.150 1.00 86.19 81 GLY A C 1
ATOM 602 O O . GLY A 1 81 ? -0.387 -1.407 -2.984 1.00 86.19 81 GLY A O 1
ATOM 603 N N . LEU A 1 82 ? -0.218 -0.352 -4.943 1.00 89.56 82 LEU A N 1
ATOM 604 C CA . LEU A 1 82 ? -0.870 0.885 -4.483 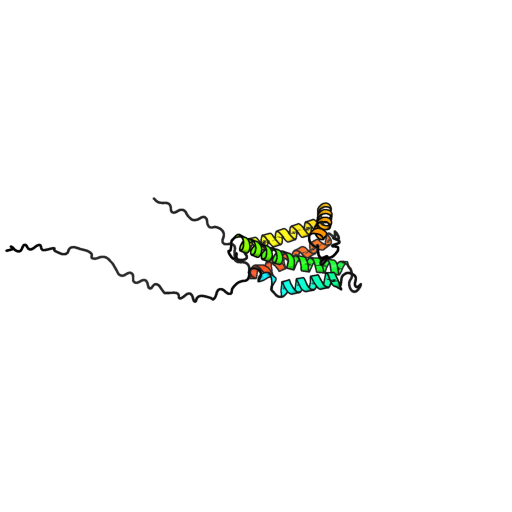1.00 89.56 82 LEU A CA 1
ATOM 605 C C . LEU A 1 82 ? -2.335 0.677 -4.073 1.00 89.56 82 LEU A C 1
ATOM 607 O O . LEU A 1 82 ? -2.851 1.395 -3.211 1.00 89.56 82 LEU A O 1
ATOM 611 N N . PHE A 1 83 ? -3.023 -0.302 -4.660 1.00 89.81 83 PHE A N 1
ATOM 612 C CA . PHE A 1 83 ? -4.366 -0.665 -4.218 1.00 89.81 83 PHE A CA 1
ATOM 613 C C . PHE A 1 83 ? -4.355 -1.444 -2.895 1.00 89.81 83 PHE A C 1
ATOM 615 O O . PHE A 1 83 ? -5.144 -1.168 -1.990 1.00 89.81 83 PHE A O 1
ATOM 622 N N . PHE A 1 84 ? -3.451 -2.411 -2.781 1.00 89.88 84 PHE A N 1
ATOM 623 C CA . PHE A 1 84 ? -3.382 -3.371 -1.685 1.00 89.88 84 PHE A CA 1
ATOM 624 C C . PHE A 1 84 ? -2.705 -2.815 -0.423 1.00 89.88 84 PHE A C 1
ATOM 626 O O . PHE A 1 84 ? -3.238 -2.934 0.682 1.00 89.88 84 PHE A O 1
ATOM 633 N N . PHE A 1 85 ? -1.541 -2.185 -0.576 1.00 90.06 85 PHE A N 1
ATOM 634 C CA . PHE A 1 85 ? -0.643 -1.820 0.519 1.00 90.06 85 PHE A CA 1
ATOM 635 C C . PHE A 1 85 ? -1.262 -0.864 1.553 1.00 90.06 85 PHE A C 1
ATOM 637 O O . PHE A 1 85 ? -1.114 -1.130 2.748 1.00 90.06 85 PHE A O 1
ATOM 644 N N . PRO A 1 86 ? -2.034 0.180 1.177 1.00 89.31 86 PRO A N 1
ATOM 645 C CA . PRO A 1 86 ? -2.685 1.029 2.172 1.00 89.31 86 PRO A CA 1
ATOM 646 C C . PRO A 1 86 ? -3.670 0.251 3.054 1.00 89.31 86 PRO A C 1
ATOM 648 O O . PRO A 1 86 ? -3.780 0.541 4.241 1.00 89.31 86 PRO A O 1
ATOM 651 N N . LEU A 1 87 ? -4.375 -0.741 2.494 1.00 89.19 87 LEU A N 1
ATOM 652 C CA . LEU A 1 87 ? -5.350 -1.563 3.224 1.00 89.19 87 LEU A CA 1
ATOM 653 C C . LEU A 1 87 ? -4.659 -2.584 4.134 1.00 89.19 87 LEU A C 1
ATOM 655 O O . LEU A 1 87 ? -5.119 -2.834 5.248 1.00 89.19 87 LEU A O 1
ATOM 659 N N . LEU A 1 88 ? -3.525 -3.137 3.691 1.00 88.12 88 LEU A N 1
ATOM 660 C CA . LEU A 1 88 ? -2.655 -3.941 4.548 1.00 88.12 88 LEU A CA 1
ATOM 661 C C . LEU A 1 88 ? -2.156 -3.111 5.737 1.00 88.12 88 LEU A C 1
ATOM 663 O O . LEU A 1 88 ? -2.203 -3.576 6.872 1.00 88.12 88 LEU A O 1
ATOM 667 N N . LEU A 1 89 ? -1.723 -1.873 5.493 1.00 89.25 89 LEU A N 1
ATOM 668 C CA . LEU A 1 89 ? -1.206 -0.991 6.533 1.00 89.25 89 LEU A CA 1
ATOM 669 C C . LEU A 1 89 ? -2.281 -0.625 7.569 1.00 89.25 89 LEU A C 1
ATOM 671 O O . LEU A 1 89 ? -1.994 -0.630 8.768 1.00 89.25 89 LEU A O 1
ATOM 675 N N . THR A 1 90 ? -3.527 -0.366 7.150 1.00 89.81 90 THR A N 1
ATOM 676 C CA . THR A 1 90 ? -4.626 -0.136 8.104 1.00 89.81 90 THR A CA 1
ATOM 677 C C . THR A 1 90 ? -4.946 -1.385 8.921 1.00 89.81 90 THR A C 1
ATOM 679 O O . THR A 1 90 ? -5.128 -1.280 10.135 1.00 89.81 90 THR A O 1
ATOM 682 N N . ALA A 1 91 ? -4.969 -2.559 8.285 1.00 87.06 91 ALA A N 1
ATOM 683 C CA . ALA A 1 91 ? -5.200 -3.837 8.951 1.00 87.06 91 ALA A CA 1
ATOM 684 C C . ALA A 1 91 ? -4.091 -4.152 9.973 1.00 87.06 91 ALA A C 1
ATOM 686 O O . ALA A 1 91 ? -4.378 -4.462 11.130 1.00 87.06 91 ALA A O 1
ATOM 687 N N . ALA A 1 92 ? -2.823 -3.991 9.583 1.00 86.94 92 ALA A N 1
ATOM 688 C CA . ALA A 1 92 ? -1.665 -4.186 10.450 1.00 86.94 92 ALA A CA 1
ATOM 689 C C . ALA A 1 92 ? -1.688 -3.224 11.645 1.00 86.94 92 ALA A C 1
ATOM 691 O O . ALA A 1 92 ? -1.561 -3.660 12.791 1.00 86.94 92 ALA A O 1
ATOM 692 N N . TRP A 1 93 ? -1.936 -1.933 11.402 1.00 87.75 93 TRP A N 1
ATOM 693 C CA . TRP A 1 93 ? -2.060 -0.931 12.462 1.00 87.75 93 TRP A CA 1
ATOM 694 C C . TRP A 1 93 ? -3.149 -1.301 13.473 1.00 87.75 93 TRP A C 1
ATOM 696 O O . TRP A 1 93 ? -2.921 -1.271 14.682 1.00 87.75 93 TRP A O 1
ATOM 706 N N . ARG A 1 94 ? -4.329 -1.706 12.993 1.00 87.12 94 ARG A N 1
ATOM 707 C CA . ARG A 1 94 ? -5.446 -2.111 13.858 1.00 87.12 94 ARG A CA 1
ATOM 708 C C . ARG A 1 94 ? -5.136 -3.378 14.645 1.00 87.12 94 ARG A C 1
ATOM 710 O O . ARG A 1 94 ? -5.492 -3.440 15.819 1.00 87.12 94 ARG A O 1
ATOM 717 N N . CYS A 1 95 ? -4.447 -4.351 14.051 1.00 85.50 95 CYS A N 1
ATOM 718 C CA . CYS A 1 95 ? -3.967 -5.534 14.764 1.00 85.50 95 CYS A CA 1
ATOM 719 C C . CYS A 1 95 ? -2.993 -5.157 15.890 1.00 85.50 95 CYS A C 1
ATOM 721 O O . CYS A 1 95 ? -3.194 -5.582 17.027 1.00 85.50 95 CYS A O 1
ATOM 723 N N . VAL A 1 96 ? -1.998 -4.308 15.612 1.00 86.88 96 VAL A N 1
ATOM 724 C CA . VAL A 1 96 ? -1.007 -3.860 16.606 1.00 86.88 96 VAL A CA 1
ATOM 725 C C . VAL A 1 96 ? -1.669 -3.078 17.739 1.00 86.88 96 VAL A C 1
ATOM 727 O O . VAL A 1 96 ? -1.454 -3.383 18.911 1.00 86.88 96 VAL A O 1
ATOM 730 N N . VAL A 1 97 ? -2.523 -2.102 17.421 1.00 85.56 97 VAL A N 1
ATOM 731 C CA . VAL A 1 97 ? -3.222 -1.308 18.442 1.00 85.56 97 VAL A CA 1
ATOM 732 C C . VAL A 1 97 ? -4.190 -2.173 19.246 1.00 85.56 97 VAL A C 1
ATOM 734 O O . VAL A 1 97 ? -4.262 -2.021 20.466 1.00 85.56 97 VAL A O 1
ATOM 737 N N . SER A 1 98 ? -4.890 -3.111 18.602 1.00 84.00 98 SER A N 1
ATOM 738 C CA . SER A 1 98 ? -5.784 -4.036 19.301 1.00 84.00 98 SER A CA 1
ATOM 739 C C . SER A 1 98 ? -5.038 -4.962 20.250 1.00 84.00 98 SER A C 1
ATOM 741 O O . SER A 1 98 ? -5.588 -5.298 21.298 1.00 84.00 98 SER A O 1
ATOM 743 N N . LEU A 1 99 ? -3.814 -5.361 19.902 1.00 86.69 99 LEU A N 1
ATOM 744 C CA . LEU A 1 99 ? -2.956 -6.166 20.761 1.00 86.69 99 LEU A CA 1
ATOM 745 C C . LEU A 1 99 ? -2.436 -5.347 21.952 1.00 86.69 99 LEU A C 1
ATOM 747 O O . LEU A 1 99 ? -2.524 -5.802 23.086 1.00 86.69 99 LEU A O 1
ATOM 751 N N . LEU A 1 100 ? -1.964 -4.118 21.719 1.00 88.81 100 LEU A N 1
ATOM 752 C CA . LEU A 1 100 ? -1.408 -3.252 22.769 1.00 88.81 100 LEU A CA 1
ATOM 753 C C . LEU A 1 100 ? -2.465 -2.707 23.737 1.00 88.81 100 LEU A C 1
ATOM 755 O O . LEU A 1 100 ? -2.210 -2.582 24.931 1.00 88.81 100 LEU A O 1
ATOM 759 N N . ARG A 1 101 ? -3.641 -2.327 23.228 1.00 86.31 101 ARG A N 1
ATOM 760 C CA . ARG A 1 101 ? -4.697 -1.671 24.020 1.00 86.31 101 ARG A CA 1
ATOM 761 C C . ARG A 1 101 ? -5.791 -2.625 24.477 1.00 86.31 101 ARG A C 1
ATOM 763 O O . ARG A 1 101 ? -6.741 -2.177 25.118 1.00 86.31 101 ARG A O 1
ATOM 770 N N . TRP A 1 102 ? -5.697 -3.906 24.110 1.00 80.19 102 TRP A N 1
ATOM 771 C CA . TRP A 1 102 ? -6.726 -4.923 24.360 1.00 80.19 102 TRP A CA 1
ATOM 772 C C . TRP A 1 102 ? -8.138 -4.500 23.911 1.00 80.19 102 TRP A C 1
ATOM 774 O O . TRP A 1 102 ? -9.153 -4.951 24.444 1.00 80.19 102 TRP A O 1
ATOM 784 N N . ARG A 1 103 ? -8.224 -3.596 22.929 1.00 76.00 103 ARG A N 1
ATOM 785 C CA . ARG A 1 103 ? -9.471 -2.999 22.442 1.00 76.00 103 ARG A CA 1
ATOM 786 C C . ARG A 1 103 ? -9.475 -2.964 20.927 1.00 76.00 103 ARG A C 1
ATOM 788 O O . ARG A 1 103 ? -8.505 -2.545 20.308 1.00 76.00 103 ARG A O 1
ATOM 795 N N . ARG A 1 104 ? -10.596 -3.366 20.332 1.00 72.62 104 ARG A N 1
ATOM 796 C CA . ARG A 1 104 ? -10.786 -3.283 18.884 1.00 72.62 104 ARG A CA 1
ATOM 797 C C . ARG A 1 104 ? -11.052 -1.837 18.497 1.00 72.62 104 ARG A C 1
ATOM 799 O O . ARG A 1 104 ? -12.096 -1.294 18.847 1.00 72.62 104 ARG A O 1
ATOM 806 N N . GLU A 1 105 ? -10.124 -1.248 17.757 1.00 75.75 105 GLU A N 1
ATOM 807 C CA . GLU A 1 105 ? -10.309 0.081 17.184 1.00 75.75 105 GLU A CA 1
ATOM 808 C C . GLU A 1 105 ? -11.009 -0.026 15.819 1.00 75.75 105 GLU A C 1
ATOM 810 O O . GLU A 1 105 ? -10.599 -0.830 14.959 1.00 75.75 105 GLU A O 1
ATOM 815 N N . PRO A 1 106 ? -12.082 0.751 15.593 1.00 79.75 106 PRO A N 1
ATOM 816 C CA . PRO A 1 106 ? -12.699 0.825 14.283 1.00 79.75 106 PRO A CA 1
ATOM 817 C C . PRO A 1 106 ? -11.749 1.502 13.292 1.00 79.75 106 PRO A C 1
ATOM 819 O O . PRO A 1 106 ? -10.906 2.323 13.656 1.00 79.75 106 PRO A O 1
ATOM 822 N N . LEU A 1 107 ? -11.916 1.190 12.008 1.00 81.25 107 LEU A N 1
ATOM 823 C CA . LEU A 1 107 ? -11.233 1.937 10.964 1.00 81.25 107 LEU A CA 1
ATOM 824 C C . LEU A 1 107 ? -11.816 3.354 10.912 1.00 81.25 107 LEU A C 1
ATOM 826 O O . LEU A 1 107 ? -13.009 3.528 10.664 1.00 81.25 107 LEU A O 1
ATOM 830 N N . THR A 1 108 ? -10.990 4.372 11.130 1.00 86.25 108 THR A N 1
ATOM 831 C CA . THR A 1 108 ? -11.385 5.773 10.954 1.00 86.25 108 THR A CA 1
ATOM 832 C C . THR A 1 108 ? -10.920 6.293 9.600 1.00 86.25 108 THR A C 1
ATOM 834 O O . THR A 1 108 ? -9.944 5.814 9.014 1.00 86.25 108 THR A O 1
ATOM 837 N N . ARG A 1 109 ? -11.604 7.324 9.091 1.00 86.50 109 ARG A N 1
ATOM 838 C CA . ARG A 1 109 ? -11.188 8.006 7.854 1.00 86.50 109 ARG A CA 1
ATOM 839 C C . ARG A 1 109 ? -9.789 8.608 7.959 1.00 86.50 109 ARG A C 1
ATOM 841 O O . ARG A 1 109 ? -9.086 8.638 6.955 1.00 86.50 109 ARG A O 1
ATOM 848 N N . THR A 1 110 ? -9.386 9.056 9.147 1.00 87.12 110 THR A N 1
ATOM 849 C CA . THR A 1 110 ? -8.034 9.570 9.395 1.00 87.12 110 THR A CA 1
ATOM 850 C C . THR A 1 110 ? -6.989 8.477 9.237 1.00 87.12 110 THR A C 1
ATOM 852 O O . THR A 1 110 ? -6.058 8.682 8.474 1.00 87.12 110 THR A O 1
ATOM 855 N N . VAL A 1 111 ? -7.181 7.301 9.849 1.00 88.31 111 VAL A N 1
ATOM 856 C CA . VAL A 1 111 ? -6.249 6.163 9.724 1.00 88.31 111 VAL A CA 1
ATOM 857 C C . VAL A 1 111 ? -6.107 5.715 8.267 1.00 88.31 111 VAL A C 1
ATOM 859 O O . VAL A 1 111 ? -4.995 5.498 7.784 1.00 88.31 111 VAL A O 1
ATOM 862 N N . LEU A 1 112 ? -7.221 5.636 7.536 1.00 89.25 112 LEU A N 1
ATOM 863 C CA . LEU A 1 112 ? -7.195 5.305 6.112 1.00 89.25 112 LEU A CA 1
ATOM 864 C C . LEU A 1 112 ? -6.452 6.370 5.288 1.00 89.25 112 LEU A C 1
ATOM 866 O O . LEU A 1 112 ? -5.627 6.026 4.446 1.00 89.25 112 LEU A O 1
ATOM 870 N N . ALA A 1 113 ? -6.715 7.656 5.533 1.00 90.56 113 ALA A N 1
ATOM 871 C CA . ALA A 1 113 ? -6.041 8.745 4.830 1.00 90.56 113 ALA A CA 1
ATOM 872 C C . ALA A 1 113 ? -4.537 8.772 5.137 1.00 90.56 113 ALA A C 1
ATOM 874 O O . ALA A 1 113 ? -3.737 8.953 4.222 1.00 90.56 113 ALA A O 1
ATOM 875 N N . THR A 1 114 ? -4.141 8.530 6.392 1.00 91.50 114 THR A N 1
ATOM 876 C CA . THR A 1 114 ? -2.728 8.439 6.778 1.00 91.50 114 THR A CA 1
ATOM 877 C C . THR A 1 114 ? -2.040 7.246 6.130 1.00 91.50 114 THR A C 1
ATOM 879 O O . THR A 1 114 ? -0.922 7.394 5.652 1.00 91.50 114 THR A O 1
ATOM 882 N N . ALA A 1 115 ? -2.703 6.088 6.046 1.00 92.25 115 ALA A N 1
ATOM 883 C CA . ALA A 1 115 ? -2.136 4.910 5.396 1.00 92.25 115 ALA A CA 1
ATOM 884 C C . ALA A 1 115 ? -1.936 5.133 3.889 1.00 92.25 115 ALA A C 1
ATOM 886 O O . ALA A 1 115 ? -0.884 4.801 3.343 1.00 92.25 115 ALA A O 1
ATOM 887 N N . ILE A 1 116 ? -2.911 5.759 3.224 1.00 91.81 116 ILE A N 1
ATOM 888 C CA . ILE A 1 116 ? -2.807 6.149 1.812 1.00 91.81 116 ILE A CA 1
ATOM 889 C C . ILE A 1 116 ? -1.685 7.169 1.604 1.00 91.81 116 ILE A C 1
ATOM 891 O O . ILE A 1 116 ? -0.868 6.990 0.706 1.00 91.81 116 ILE A O 1
ATOM 895 N N . GLY A 1 117 ? -1.618 8.210 2.439 1.00 93.12 117 GLY A N 1
ATOM 896 C CA . GLY A 1 117 ? -0.574 9.230 2.361 1.00 93.12 117 GLY A CA 1
ATOM 897 C C . GLY A 1 117 ? 0.824 8.650 2.574 1.00 93.12 117 GLY A C 1
ATOM 898 O O . GLY A 1 117 ? 1.732 8.956 1.805 1.00 93.12 117 GLY A O 1
ATOM 899 N N . LEU A 1 118 ? 0.985 7.757 3.557 1.00 92.62 118 LEU A N 1
ATOM 900 C CA . LEU A 1 118 ? 2.253 7.072 3.803 1.00 92.62 118 LEU A CA 1
ATOM 901 C C . LEU A 1 118 ? 2.645 6.185 2.620 1.00 92.62 118 LEU A C 1
ATOM 903 O O . LEU A 1 118 ? 3.792 6.215 2.190 1.00 92.62 118 LEU A O 1
ATOM 907 N N . THR A 1 119 ? 1.685 5.452 2.054 1.00 92.44 119 THR A N 1
ATOM 908 C CA . THR A 1 119 ? 1.923 4.619 0.869 1.00 92.44 119 THR A CA 1
ATOM 909 C C . THR A 1 119 ? 2.366 5.466 -0.323 1.00 92.44 119 THR A C 1
ATOM 911 O O . THR A 1 119 ? 3.350 5.134 -0.974 1.00 92.44 119 THR A O 1
ATOM 914 N N . ALA A 1 120 ? 1.688 6.589 -0.581 1.00 90.88 120 ALA A N 1
ATOM 915 C CA . ALA A 1 120 ? 2.049 7.515 -1.652 1.00 90.88 120 ALA A CA 1
ATOM 916 C C . ALA A 1 120 ? 3.462 8.080 -1.467 1.00 90.88 120 ALA A C 1
ATOM 918 O O . ALA A 1 120 ? 4.231 8.144 -2.425 1.00 90.88 120 ALA A O 1
ATOM 919 N N . ALA A 1 121 ? 3.806 8.473 -0.238 1.00 91.94 121 ALA A N 1
ATOM 920 C CA . ALA A 1 121 ? 5.113 9.021 0.095 1.00 91.94 121 ALA A CA 1
ATOM 921 C C . ALA A 1 121 ? 6.226 7.980 -0.084 1.00 91.94 121 ALA A C 1
ATOM 923 O O . ALA A 1 121 ? 7.221 8.275 -0.739 1.00 91.94 121 ALA A O 1
ATOM 924 N N . LEU A 1 122 ? 6.035 6.760 0.433 1.00 89.81 122 LEU A N 1
ATOM 925 C CA . LEU A 1 122 ? 6.990 5.659 0.278 1.00 89.81 122 LEU A CA 1
ATOM 926 C C . LEU A 1 122 ? 7.175 5.283 -1.195 1.00 89.81 122 LEU A C 1
ATOM 928 O O . LEU A 1 122 ? 8.306 5.183 -1.658 1.00 89.81 122 LEU A O 1
ATOM 932 N N . PHE A 1 123 ? 6.081 5.150 -1.949 1.00 89.50 123 PHE A N 1
ATOM 933 C CA . PHE A 1 123 ? 6.131 4.849 -3.379 1.00 89.50 123 PHE A CA 1
ATOM 934 C C . PHE A 1 123 ? 6.862 5.941 -4.167 1.00 89.50 123 PHE A C 1
ATOM 936 O O . PHE A 1 123 ? 7.761 5.657 -4.954 1.00 89.50 123 PHE A O 1
ATOM 943 N N . THR A 1 124 ? 6.533 7.209 -3.910 1.00 89.69 124 THR A N 1
ATOM 944 C CA . THR A 1 124 ? 7.196 8.343 -4.566 1.00 89.69 124 THR A CA 1
ATOM 945 C C . THR A 1 124 ? 8.683 8.377 -4.218 1.00 89.69 124 THR A C 1
ATOM 947 O O . THR A 1 124 ? 9.508 8.586 -5.104 1.00 89.69 124 THR A O 1
ATOM 950 N N . ALA A 1 125 ? 9.050 8.123 -2.959 1.00 87.75 125 ALA A N 1
ATOM 951 C CA . ALA A 1 125 ? 10.444 8.054 -2.535 1.00 87.75 125 ALA A CA 1
ATOM 952 C C . ALA A 1 125 ? 11.206 6.926 -3.250 1.00 87.75 125 ALA A C 1
ATOM 954 O O . ALA A 1 125 ? 12.307 7.172 -3.735 1.00 87.75 125 ALA A O 1
ATOM 955 N N . LEU A 1 126 ? 10.606 5.739 -3.402 1.00 86.19 126 LEU A N 1
ATOM 956 C CA . LEU A 1 126 ? 11.199 4.630 -4.164 1.00 86.19 126 LEU A CA 1
ATOM 957 C C . LEU A 1 126 ? 11.414 4.971 -5.645 1.00 86.19 126 LEU A C 1
ATOM 959 O O . LEU A 1 126 ? 12.358 4.482 -6.251 1.00 86.19 126 LEU A O 1
ATOM 963 N N . LYS A 1 127 ? 10.579 5.830 -6.238 1.00 85.94 127 LYS A N 1
ATOM 964 C CA . LYS A 1 127 ? 10.713 6.211 -7.655 1.00 85.94 127 LYS A CA 1
ATOM 965 C C . LYS A 1 127 ? 11.588 7.445 -7.891 1.00 85.94 127 LYS A C 1
ATOM 967 O O . LYS A 1 127 ? 12.055 7.643 -9.006 1.00 85.94 127 LYS A O 1
ATOM 972 N N . THR A 1 128 ? 11.815 8.287 -6.877 1.00 87.56 128 THR A N 1
ATOM 973 C CA . THR A 1 128 ? 12.469 9.603 -7.056 1.00 87.56 128 THR A CA 1
ATOM 974 C C . THR A 1 128 ? 13.756 9.793 -6.256 1.00 87.56 128 THR A C 1
ATOM 976 O O . THR A 1 128 ? 14.585 10.616 -6.639 1.00 87.56 128 THR A O 1
ATOM 979 N N . ILE A 1 129 ? 13.965 9.044 -5.169 1.00 88.00 129 ILE A N 1
ATOM 980 C CA . ILE A 1 129 ? 15.082 9.255 -4.241 1.00 88.00 129 ILE A CA 1
ATOM 981 C C . ILE A 1 129 ? 16.039 8.059 -4.295 1.00 88.00 129 ILE A C 1
ATOM 983 O O . ILE A 1 129 ? 15.859 7.060 -3.605 1.00 88.00 129 ILE A O 1
ATOM 987 N N . THR A 1 130 ? 17.122 8.186 -5.062 1.00 86.69 130 THR A N 1
ATOM 988 C CA . THR A 1 130 ? 18.149 7.139 -5.210 1.00 86.69 130 THR A CA 1
ATOM 989 C C . THR A 1 130 ? 18.738 6.631 -3.884 1.00 86.69 130 THR A C 1
ATOM 991 O O . THR A 1 130 ? 18.819 5.417 -3.713 1.00 86.69 130 THR A O 1
ATOM 994 N N . PRO A 1 131 ? 19.117 7.477 -2.898 1.00 86.88 131 PRO A N 1
ATOM 995 C CA . PRO A 1 131 ? 19.649 6.952 -1.637 1.00 86.88 131 PRO A CA 1
ATOM 996 C C . PRO A 1 131 ? 18.613 6.155 -0.835 1.00 86.88 131 PRO A C 1
ATOM 998 O O . PRO A 1 131 ? 18.990 5.275 -0.065 1.00 86.88 131 PRO A O 1
ATOM 1001 N N . PHE A 1 132 ? 17.319 6.430 -1.024 1.00 84.94 132 PHE A N 1
ATOM 1002 C CA . PHE A 1 132 ? 16.253 5.669 -0.381 1.00 84.94 132 PHE A CA 1
ATOM 1003 C C . PHE A 1 132 ? 16.097 4.284 -1.013 1.00 84.94 132 PHE A C 1
ATOM 1005 O O . PHE A 1 132 ? 15.946 3.310 -0.284 1.00 84.94 132 PHE A O 1
ATOM 1012 N N . VAL A 1 133 ? 16.219 4.184 -2.340 1.00 85.12 133 VAL A N 1
ATOM 1013 C CA . VAL A 1 133 ? 16.233 2.900 -3.059 1.00 85.12 133 VAL A CA 1
ATOM 1014 C C . VAL A 1 133 ? 17.384 2.018 -2.585 1.00 85.12 133 VAL A C 1
ATOM 1016 O O . VAL A 1 133 ? 17.152 0.893 -2.159 1.00 85.12 133 VAL A O 1
ATOM 1019 N N . LEU A 1 134 ? 18.605 2.558 -2.539 1.00 84.06 134 LEU A N 1
ATOM 1020 C CA . LEU A 1 134 ? 19.779 1.810 -2.074 1.00 84.06 134 LEU A CA 1
ATOM 1021 C C . LEU A 1 134 ? 19.648 1.350 -0.617 1.00 84.06 134 LEU A C 1
ATOM 1023 O O . LEU A 1 134 ? 20.144 0.290 -0.244 1.00 84.06 134 LEU A O 1
ATOM 1027 N N . TRP A 1 135 ? 19.017 2.162 0.234 1.00 87.06 135 TRP A N 1
ATOM 1028 C CA . TRP A 1 135 ? 18.708 1.758 1.602 1.00 87.06 135 TRP A CA 1
ATOM 1029 C C . TRP A 1 135 ? 17.663 0.633 1.628 1.00 87.06 135 TRP A C 1
ATOM 1031 O O . TRP A 1 135 ? 17.851 -0.354 2.336 1.00 87.06 135 TRP A O 1
ATOM 1041 N N . PHE A 1 136 ? 16.604 0.745 0.826 1.00 83.81 136 PHE A N 1
ATOM 1042 C CA . PHE A 1 136 ? 15.534 -0.246 0.742 1.00 83.81 136 PHE A CA 1
ATOM 1043 C C . PHE A 1 136 ? 16.038 -1.604 0.230 1.00 83.81 136 PHE A C 1
ATOM 1045 O O . PHE A 1 136 ? 15.745 -2.633 0.838 1.00 83.81 136 PHE A O 1
ATOM 1052 N N . GLU A 1 137 ? 16.865 -1.618 -0.815 1.00 84.06 137 GLU A N 1
ATOM 1053 C CA . GLU A 1 137 ? 17.498 -2.832 -1.355 1.00 84.06 137 GLU A CA 1
ATOM 1054 C C . GLU A 1 137 ? 18.396 -3.532 -0.328 1.00 84.06 137 GLU A C 1
ATOM 1056 O O . GLU A 1 137 ? 18.479 -4.756 -0.313 1.00 84.06 137 GLU A O 1
ATOM 1061 N N . ARG A 1 138 ? 19.034 -2.782 0.581 1.00 84.44 138 ARG A N 1
ATOM 1062 C CA . ARG A 1 138 ? 19.844 -3.364 1.666 1.00 84.44 138 ARG A CA 1
ATOM 1063 C C . ARG A 1 138 ? 19.006 -3.973 2.780 1.00 84.44 138 ARG A C 1
ATOM 1065 O O . ARG A 1 138 ? 19.403 -4.986 3.340 1.00 84.44 138 ARG A O 1
ATOM 1072 N N . VAL A 1 139 ? 17.879 -3.350 3.118 1.00 83.38 139 VAL A N 1
ATOM 1073 C CA . VAL A 1 139 ? 17.014 -3.795 4.222 1.00 83.38 139 VAL A CA 1
ATOM 1074 C C . VAL A 1 139 ? 16.111 -4.957 3.801 1.00 83.38 139 VAL A C 1
ATOM 1076 O O . VAL A 1 139 ? 15.781 -5.810 4.619 1.00 83.38 139 VAL A O 1
ATOM 1079 N N . THR A 1 140 ? 15.718 -5.025 2.529 1.00 79.38 140 THR A N 1
ATOM 1080 C CA . THR A 1 140 ? 14.764 -6.034 2.038 1.00 79.38 140 THR A CA 1
ATOM 1081 C C . THR A 1 140 ? 15.215 -7.486 2.294 1.00 79.38 140 THR A C 1
ATOM 1083 O O . THR A 1 140 ? 14.402 -8.250 2.813 1.00 79.38 140 THR A O 1
ATOM 1086 N N . PRO A 1 141 ? 16.484 -7.881 2.056 1.00 79.50 141 PRO A N 1
ATOM 1087 C CA . PRO A 1 141 ? 16.972 -9.224 2.382 1.00 79.50 141 PRO A CA 1
ATOM 1088 C C . PRO A 1 141 ? 16.902 -9.572 3.876 1.00 79.50 141 PRO A C 1
ATOM 1090 O O . PRO A 1 141 ? 16.727 -10.734 4.227 1.00 79.50 141 PRO A O 1
ATOM 1093 N N . GLU A 1 142 ? 17.019 -8.583 4.767 1.00 81.38 142 GLU A N 1
ATOM 1094 C CA . GLU A 1 142 ? 16.906 -8.802 6.217 1.00 81.38 142 GLU A CA 1
ATOM 1095 C C . GLU A 1 142 ? 15.454 -9.057 6.643 1.00 81.38 142 GLU A C 1
ATOM 1097 O O . GLU A 1 142 ? 15.197 -9.787 7.602 1.00 81.38 142 GLU A O 1
ATOM 1102 N N . LEU A 1 143 ? 14.500 -8.462 5.923 1.00 75.12 143 LEU A N 1
ATOM 1103 C CA . LEU A 1 143 ? 13.066 -8.636 6.150 1.00 75.12 143 LEU A CA 1
ATOM 1104 C C . LEU A 1 143 ? 12.509 -9.919 5.518 1.00 75.12 143 LEU A C 1
ATOM 1106 O O . LEU A 1 143 ? 11.422 -10.352 5.901 1.00 75.12 143 LEU A O 1
ATOM 1110 N N . ASP A 1 144 ? 13.250 -10.536 4.597 1.00 74.50 144 ASP A N 1
ATOM 1111 C CA . ASP A 1 144 ? 12.900 -11.796 3.942 1.00 74.50 144 ASP A CA 1
ATOM 1112 C C . ASP A 1 144 ? 13.940 -12.903 4.217 1.00 74.50 144 ASP A C 1
ATOM 1114 O O . ASP A 1 144 ? 14.594 -13.408 3.300 1.00 74.50 144 ASP A O 1
ATOM 1118 N N . PRO A 1 145 ? 14.091 -13.347 5.481 1.00 71.12 145 PRO A N 1
ATOM 1119 C CA . PRO A 1 145 ? 15.057 -14.388 5.841 1.00 71.12 145 PRO A CA 1
ATOM 1120 C C . PRO A 1 145 ? 14.744 -15.750 5.203 1.00 71.12 145 PRO A C 1
ATOM 1122 O O . PRO A 1 145 ? 15.583 -16.648 5.219 1.00 71.12 145 PRO A O 1
ATOM 1125 N N . LEU A 1 146 ? 13.527 -15.923 4.678 1.00 70.69 146 LEU A N 1
ATOM 1126 C CA . LEU A 1 146 ? 13.066 -17.147 4.026 1.00 70.69 146 LEU A CA 1
ATOM 1127 C C . LEU A 1 146 ? 13.195 -17.090 2.495 1.00 70.69 146 LEU A C 1
ATOM 1129 O O . LEU A 1 146 ? 12.929 -18.100 1.846 1.00 70.69 146 LEU A O 1
ATOM 1133 N N . GLY A 1 147 ? 13.607 -15.951 1.924 1.00 67.06 147 GLY A N 1
ATOM 1134 C CA . GLY A 1 147 ? 13.773 -15.774 0.479 1.00 67.06 147 GLY A CA 1
ATOM 1135 C C . GLY A 1 147 ? 12.474 -15.932 -0.317 1.00 67.06 147 GLY A C 1
ATOM 1136 O O . GLY A 1 147 ? 12.509 -16.390 -1.457 1.00 67.06 147 GLY A O 1
ATOM 1137 N N . LEU A 1 148 ? 11.328 -15.622 0.292 1.00 64.00 148 LEU A N 1
ATOM 1138 C CA . LEU A 1 148 ? 10.002 -15.783 -0.304 1.00 64.00 148 LEU A CA 1
ATOM 1139 C C . LEU A 1 148 ? 9.651 -14.675 -1.306 1.00 64.00 148 LEU A C 1
ATOM 1141 O O . LEU A 1 148 ? 8.779 -14.882 -2.141 1.00 64.00 148 LEU A O 1
ATOM 1145 N N . VAL A 1 149 ? 10.283 -13.508 -1.203 1.00 64.44 149 VAL A N 1
ATOM 1146 C CA . VAL A 1 149 ? 10.032 -12.317 -2.031 1.00 64.44 149 VAL A CA 1
ATOM 1147 C C . VAL A 1 149 ? 11.092 -12.175 -3.129 1.00 64.44 149 VAL A C 1
ATOM 1149 O O . VAL A 1 149 ? 10.798 -11.658 -4.205 1.00 64.44 149 VAL A O 1
ATOM 1152 N N . GLY A 1 150 ? 12.305 -12.687 -2.896 1.00 63.00 150 GLY A N 1
ATOM 1153 C CA . GLY A 1 150 ? 13.403 -12.650 -3.865 1.00 63.00 150 GLY A CA 1
ATOM 1154 C C . GLY A 1 150 ? 14.110 -11.290 -3.943 1.00 63.00 150 GLY A C 1
ATOM 1155 O O . GLY A 1 150 ? 13.965 -10.439 -3.067 1.00 63.00 150 GLY A O 1
ATOM 1156 N N . HIS A 1 151 ? 14.931 -11.095 -4.981 1.00 62.38 151 HIS A N 1
ATOM 1157 C CA . HIS A 1 151 ? 15.620 -9.820 -5.205 1.00 62.38 151 HIS A CA 1
ATOM 1158 C C . HIS A 1 151 ? 14.641 -8.783 -5.762 1.00 62.38 151 HIS A C 1
ATOM 1160 O O . HIS A 1 151 ? 14.022 -9.000 -6.804 1.00 62.38 151 HIS A O 1
ATOM 1166 N N . VAL A 1 152 ? 14.498 -7.661 -5.056 1.00 64.19 152 VAL A N 1
ATOM 1167 C CA . VAL A 1 152 ? 13.629 -6.558 -5.469 1.00 64.19 152 VAL A CA 1
ATOM 1168 C C . VAL A 1 152 ? 14.478 -5.514 -6.180 1.00 64.19 152 VAL A C 1
ATOM 1170 O O . VAL A 1 152 ? 15.031 -4.626 -5.540 1.00 64.19 152 VAL A O 1
ATOM 1173 N N . ASP A 1 153 ? 14.560 -5.618 -7.504 1.00 63.88 153 ASP A N 1
ATOM 1174 C CA . ASP A 1 153 ? 15.201 -4.592 -8.327 1.00 63.88 153 ASP A CA 1
ATOM 1175 C C . ASP A 1 153 ? 14.227 -3.423 -8.531 1.00 63.88 153 ASP A C 1
ATOM 1177 O O . ASP A 1 153 ? 13.243 -3.514 -9.278 1.00 63.88 153 ASP A O 1
ATOM 1181 N N . VAL A 1 154 ? 14.476 -2.305 -7.843 1.00 69.62 154 VAL A N 1
ATOM 1182 C CA . VAL A 1 154 ? 13.623 -1.116 -7.943 1.00 69.62 154 VAL A CA 1
ATOM 1183 C C . VAL A 1 154 ? 14.089 -0.263 -9.117 1.00 69.62 154 VAL A C 1
ATOM 1185 O O . VAL A 1 154 ? 15.062 0.483 -9.042 1.00 69.62 154 VAL A O 1
ATOM 1188 N N . THR A 1 155 ? 13.349 -0.330 -10.221 1.00 72.94 155 THR A N 1
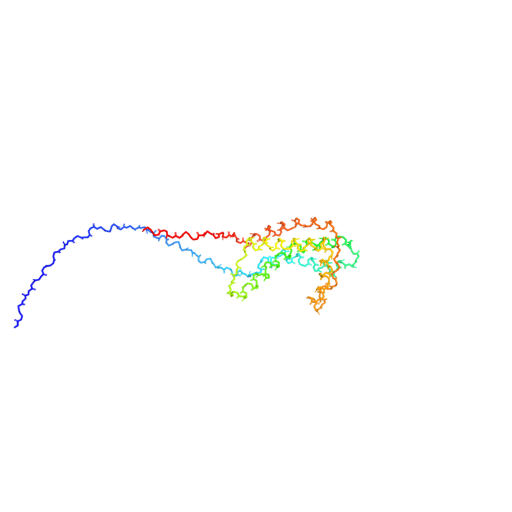ATOM 1189 C CA . THR A 1 155 ? 13.597 0.558 -11.362 1.00 72.94 155 THR A CA 1
ATOM 1190 C C . THR A 1 155 ? 13.007 1.943 -11.085 1.00 72.94 155 THR A C 1
ATOM 1192 O O . THR A 1 155 ? 11.819 2.076 -10.774 1.00 72.94 155 THR A O 1
ATOM 1195 N N . MET A 1 156 ? 13.838 2.982 -11.195 1.00 74.88 156 MET A N 1
ATOM 1196 C CA . MET A 1 156 ? 13.414 4.375 -11.048 1.00 74.88 156 MET A CA 1
ATOM 1197 C C . MET A 1 156 ? 12.828 4.883 -12.372 1.00 74.88 156 MET A C 1
ATOM 1199 O O . MET A 1 156 ? 13.560 5.374 -13.229 1.00 74.88 156 MET A O 1
ATOM 1203 N N . ASP A 1 157 ? 11.510 4.767 -12.542 1.00 76.94 157 ASP A N 1
ATOM 1204 C CA . ASP A 1 157 ? 10.782 5.360 -13.667 1.00 76.94 157 ASP A CA 1
ATOM 1205 C C . ASP A 1 157 ? 9.746 6.385 -13.170 1.00 76.94 157 ASP A C 1
ATOM 1207 O O . ASP A 1 157 ? 8.825 6.088 -12.408 1.00 76.94 157 ASP A O 1
ATOM 1211 N N . LEU A 1 158 ? 9.891 7.634 -13.624 1.00 80.69 158 LEU A N 1
ATOM 1212 C CA . LEU A 1 158 ? 8.962 8.726 -13.323 1.00 80.69 158 LEU A CA 1
ATOM 1213 C C . LEU A 1 158 ? 7.566 8.473 -13.907 1.00 80.69 158 LEU A C 1
ATOM 1215 O O . LEU A 1 158 ? 6.583 9.007 -13.384 1.00 80.69 158 LEU A O 1
ATOM 1219 N N . THR A 1 159 ? 7.451 7.662 -14.967 1.00 81.56 159 THR A N 1
ATOM 1220 C CA . THR A 1 159 ? 6.147 7.323 -15.545 1.00 81.56 159 THR A CA 1
ATOM 1221 C C . THR A 1 159 ? 5.294 6.462 -14.615 1.00 81.56 159 THR A C 1
ATOM 1223 O O . THR A 1 159 ? 4.074 6.422 -14.773 1.00 81.56 159 THR A O 1
ATOM 1226 N N . ASP A 1 160 ? 5.877 5.882 -13.568 1.00 80.12 160 ASP A N 1
ATOM 1227 C CA . ASP A 1 160 ? 5.130 5.107 -12.582 1.00 80.12 160 ASP A CA 1
ATOM 1228 C C . ASP A 1 160 ? 4.322 5.989 -11.628 1.00 80.12 160 ASP A C 1
ATOM 1230 O O . ASP A 1 160 ? 3.339 5.530 -11.051 1.00 80.12 160 ASP A O 1
ATOM 1234 N N . LEU A 1 161 ? 4.619 7.291 -11.521 1.00 84.75 161 LEU A N 1
ATOM 1235 C CA . LEU A 1 161 ? 3.786 8.229 -10.754 1.00 84.75 161 LEU A CA 1
ATOM 1236 C C . LEU A 1 161 ? 2.366 8.360 -11.329 1.00 84.75 161 LEU A C 1
ATOM 1238 O O . LEU A 1 161 ? 1.437 8.726 -10.607 1.00 84.75 161 LEU A O 1
ATOM 1242 N N . TRP A 1 162 ? 2.161 7.980 -12.595 1.00 87.62 162 TRP A N 1
ATOM 1243 C CA . TRP A 1 162 ? 0.830 7.879 -13.198 1.00 87.62 162 TRP A CA 1
ATOM 1244 C C . TRP A 1 162 ? -0.049 6.796 -12.567 1.00 87.62 162 TRP A C 1
ATOM 1246 O O . TRP A 1 162 ? -1.252 6.780 -12.816 1.00 87.62 162 TRP A O 1
ATOM 1256 N N . THR A 1 163 ? 0.512 5.917 -11.733 1.00 87.31 163 THR A N 1
ATOM 1257 C CA . THR A 1 163 ? -0.245 4.908 -10.980 1.00 87.31 163 THR A CA 1
ATOM 1258 C C . THR A 1 163 ? -0.843 5.460 -9.678 1.00 87.31 163 THR A C 1
ATOM 1260 O O . THR A 1 163 ? -1.813 4.900 -9.169 1.00 87.31 163 THR A O 1
ATOM 1263 N N . LEU A 1 164 ? -0.382 6.618 -9.178 1.00 88.50 164 LEU A N 1
ATOM 1264 C CA . LEU A 1 164 ? -0.903 7.256 -7.957 1.00 88.50 164 LEU A CA 1
ATOM 1265 C C . LEU A 1 164 ? -2.425 7.500 -7.932 1.00 88.50 164 LEU A C 1
ATOM 1267 O O . LEU A 1 164 ? -3.014 7.360 -6.857 1.00 88.50 164 LEU A O 1
ATOM 1271 N N . PRO A 1 165 ? -3.119 7.809 -9.048 1.00 93.25 165 PRO A N 1
ATOM 1272 C CA . PRO A 1 165 ? -4.579 7.899 -9.069 1.00 93.25 165 PRO A CA 1
ATOM 1273 C C . PRO A 1 165 ? -5.295 6.633 -8.572 1.00 93.25 165 PRO A C 1
ATOM 1275 O O . PRO A 1 165 ? -6.430 6.726 -8.104 1.00 93.25 165 PRO A O 1
ATOM 1278 N N . VAL A 1 166 ? -4.649 5.459 -8.589 1.00 91.44 166 VAL A N 1
ATOM 1279 C CA . VAL A 1 166 ? -5.194 4.221 -8.003 1.00 91.44 166 VAL A CA 1
ATOM 1280 C C . VAL A 1 166 ? -5.474 4.379 -6.508 1.00 91.44 166 VAL A C 1
ATOM 1282 O O . VAL A 1 166 ? -6.456 3.832 -6.011 1.00 91.44 166 VAL A O 1
ATOM 1285 N N . LEU A 1 167 ? -4.716 5.211 -5.792 1.00 89.00 167 LEU A N 1
ATOM 1286 C CA . LEU A 1 167 ? -4.961 5.494 -4.376 1.00 89.00 167 LEU A CA 1
ATOM 1287 C C . LEU A 1 167 ? -6.340 6.114 -4.123 1.00 89.00 167 LEU A C 1
ATOM 1289 O O . LEU A 1 167 ? -6.933 5.911 -3.061 1.00 89.00 167 LEU A O 1
ATOM 1293 N N . TRP A 1 168 ? -6.905 6.822 -5.105 1.00 90.50 168 TRP A N 1
ATOM 1294 C CA . TRP A 1 168 ? -8.286 7.290 -5.022 1.00 90.50 168 TRP A CA 1
ATOM 1295 C C . TRP A 1 168 ? -9.287 6.128 -5.058 1.00 90.50 168 TRP A C 1
ATOM 1297 O O . TRP A 1 168 ? -10.291 6.157 -4.338 1.00 90.50 168 TRP A O 1
ATOM 1307 N N . LEU A 1 169 ? -9.017 5.076 -5.842 1.00 89.31 169 LEU A N 1
ATOM 1308 C CA . LEU A 1 169 ? -9.817 3.847 -5.830 1.00 89.31 169 LEU A CA 1
ATOM 1309 C C . LEU A 1 169 ? -9.703 3.151 -4.473 1.00 89.31 169 LEU A C 1
ATOM 1311 O O . LEU A 1 169 ? -10.730 2.761 -3.910 1.00 89.31 169 LEU A O 1
ATOM 1315 N N . THR A 1 170 ? -8.496 3.084 -3.908 1.00 88.44 170 THR A N 1
ATOM 1316 C CA . THR A 1 170 ? -8.260 2.553 -2.559 1.00 88.44 170 THR A CA 1
ATOM 1317 C C . THR A 1 170 ? -9.057 3.325 -1.514 1.00 88.44 170 THR A C 1
ATOM 1319 O O . THR A 1 170 ? -9.776 2.730 -0.713 1.00 88.44 170 THR A O 1
ATOM 1322 N N . TRP A 1 171 ? -9.041 4.661 -1.573 1.00 89.88 171 TRP A N 1
ATOM 1323 C CA . TRP A 1 171 ? -9.859 5.516 -0.713 1.00 89.88 171 TRP A CA 1
ATOM 1324 C C . TRP A 1 171 ? -11.354 5.235 -0.879 1.00 89.88 171 TRP A C 1
ATOM 1326 O O . TRP A 1 171 ? -12.081 5.081 0.103 1.00 89.88 171 TRP A O 1
ATOM 1336 N N . ARG A 1 172 ? -11.852 5.134 -2.117 1.00 90.31 172 ARG A N 1
ATOM 1337 C CA . ARG A 1 172 ? -13.266 4.812 -2.373 1.00 90.31 172 ARG A CA 1
ATOM 1338 C C . ARG A 1 172 ? -13.665 3.443 -1.840 1.00 90.31 172 ARG A C 1
ATOM 1340 O O . ARG A 1 172 ? -14.805 3.311 -1.391 1.00 90.31 172 ARG A O 1
ATOM 1347 N N . HIS A 1 173 ? -12.772 2.463 -1.911 1.00 87.00 173 HIS A N 1
ATOM 1348 C CA . HIS A 1 173 ? -12.994 1.128 -1.381 1.00 87.00 173 HIS A CA 1
ATOM 1349 C C . HIS A 1 173 ? -12.988 1.139 0.154 1.00 87.00 173 HIS A C 1
ATOM 1351 O O . HIS A 1 173 ? -13.999 0.807 0.771 1.00 87.00 173 HIS A O 1
ATOM 1357 N N . GLY A 1 174 ? -11.909 1.633 0.769 1.00 82.44 174 GLY A N 1
ATOM 1358 C CA . GLY A 1 174 ? -11.721 1.660 2.222 1.00 82.44 174 GLY A CA 1
ATOM 1359 C C . GLY A 1 174 ? -12.746 2.521 2.965 1.00 82.44 174 GLY A C 1
ATOM 1360 O O . GLY A 1 174 ? -13.185 2.164 4.056 1.00 82.44 174 GLY A O 1
ATOM 1361 N N . ARG A 1 175 ? -13.234 3.615 2.359 1.00 87.38 175 ARG A N 1
ATOM 1362 C CA . ARG A 1 175 ? -14.290 4.458 2.955 1.00 87.38 175 ARG A CA 1
ATOM 1363 C C . ARG A 1 175 ? -15.602 3.726 3.229 1.00 87.38 175 ARG A C 1
ATOM 1365 O O . ARG A 1 175 ? -16.392 4.227 4.020 1.00 87.38 175 ARG A O 1
ATOM 1372 N N . ARG A 1 176 ? -15.856 2.589 2.573 1.00 83.94 176 ARG A N 1
ATOM 1373 C CA . ARG A 1 176 ? -17.045 1.761 2.836 1.00 83.94 176 ARG A CA 1
ATOM 1374 C C . ARG A 1 176 ? -16.986 1.095 4.212 1.00 83.94 176 ARG A C 1
ATOM 1376 O O . ARG A 1 176 ? -18.028 0.761 4.758 1.00 83.94 176 ARG A O 1
ATOM 1383 N N . PHE A 1 177 ? -15.780 0.948 4.755 1.00 82.00 177 PHE A N 1
ATOM 1384 C CA . PHE A 1 177 ? -15.500 0.326 6.046 1.00 82.00 177 PHE A CA 1
ATOM 1385 C C . PHE A 1 177 ? -15.115 1.356 7.119 1.00 82.00 177 PHE A C 1
ATOM 1387 O O . PHE A 1 177 ? -15.219 1.074 8.310 1.00 82.00 177 PHE A O 1
ATOM 1394 N N . ALA A 1 178 ? -14.680 2.556 6.714 1.00 83.31 178 ALA A N 1
ATOM 1395 C CA . ALA A 1 178 ? -14.221 3.593 7.630 1.00 83.31 178 ALA A CA 1
ATOM 1396 C C . ALA A 1 178 ? -15.373 4.420 8.227 1.00 83.31 178 ALA A C 1
ATOM 1398 O O . ALA A 1 178 ? -16.138 5.071 7.504 1.00 83.31 178 ALA A O 1
ATOM 1399 N N . LEU A 1 179 ? -15.433 4.484 9.558 1.00 78.06 179 LEU A N 1
ATOM 1400 C CA . LEU A 1 179 ? -16.337 5.381 10.268 1.00 78.06 179 LEU A CA 1
ATOM 1401 C C . LEU A 1 179 ? -15.926 6.847 10.042 1.00 78.06 179 LEU A C 1
ATOM 1403 O O . LEU A 1 179 ? -14.727 7.150 9.950 1.00 78.06 179 LEU A O 1
ATOM 1407 N N . PRO A 1 180 ? -16.893 7.781 9.952 1.00 71.25 180 PRO A N 1
ATOM 1408 C CA . PRO A 1 180 ? -16.593 9.205 10.009 1.00 71.25 180 PRO A CA 1
ATOM 1409 C C . PRO A 1 180 ? -15.792 9.501 11.277 1.00 71.25 180 PRO A C 1
ATOM 1411 O O . PRO A 1 180 ? -16.170 9.046 12.355 1.00 71.25 180 PRO A O 1
ATOM 1414 N N . SER A 1 181 ? -14.690 10.239 11.152 1.00 63.66 181 SER A N 1
ATOM 1415 C CA . SER A 1 181 ? -13.953 10.718 12.317 1.00 63.66 181 SER A CA 1
ATOM 1416 C C . SER A 1 181 ? -14.908 11.569 13.149 1.00 63.66 181 SER A C 1
ATOM 1418 O O . SER A 1 181 ? -15.373 12.606 12.680 1.00 63.66 181 SER A O 1
ATOM 1420 N N . THR A 1 182 ? -15.257 11.114 14.350 1.00 57.88 182 THR A N 1
ATOM 1421 C CA . THR A 1 182 ? -15.889 11.980 15.341 1.00 57.88 182 THR A CA 1
ATOM 1422 C C . THR A 1 182 ? -14.826 12.974 15.763 1.00 57.88 182 THR A C 1
ATOM 1424 O O . THR A 1 182 ? -13.962 12.638 16.574 1.00 57.88 182 THR A O 1
ATOM 1427 N N . ASP A 1 183 ? -14.845 14.162 15.160 1.00 48.81 183 ASP A N 1
ATOM 1428 C CA . ASP A 1 183 ? -14.110 15.295 15.696 1.00 48.81 183 ASP A CA 1
ATOM 1429 C C . ASP A 1 183 ? -14.449 15.401 17.180 1.00 48.81 183 ASP A C 1
ATOM 1431 O O . ASP A 1 183 ? -15.616 15.408 17.583 1.00 48.81 183 ASP A O 1
ATOM 1435 N N . THR A 1 184 ? -13.402 15.418 17.996 1.00 51.06 184 THR A N 1
ATOM 1436 C CA . THR A 1 184 ? -13.438 15.813 19.395 1.00 51.06 184 THR A CA 1
ATOM 1437 C C . THR A 1 184 ? -14.103 17.179 19.490 1.00 51.06 184 THR A C 1
ATOM 1439 O O . THR A 1 184 ? -13.440 18.209 19.414 1.00 51.06 184 THR A O 1
ATOM 1442 N N . SER A 1 185 ? -15.425 17.195 19.666 1.00 36.38 185 SER A N 1
ATOM 1443 C CA . SER A 1 185 ? -16.110 18.343 20.236 1.00 36.38 185 SER A CA 1
ATOM 1444 C C . SER A 1 185 ? -15.506 18.516 21.628 1.00 36.38 185 SER A C 1
ATOM 1446 O O . SER A 1 185 ? -15.658 17.605 22.450 1.00 36.38 185 SER A O 1
ATOM 1448 N N . PRO A 1 186 ? -14.774 19.610 21.912 1.00 45.44 186 PRO A N 1
ATOM 1449 C CA . PRO A 1 186 ? -14.283 19.844 23.254 1.00 45.44 186 PRO A CA 1
ATOM 1450 C C . PRO A 1 186 ? -15.502 19.849 24.169 1.00 45.44 186 PRO A C 1
ATOM 1452 O O . PRO A 1 186 ? -16.474 20.566 23.923 1.00 45.44 186 PRO A O 1
ATOM 1455 N N . ALA A 1 187 ? -15.472 18.971 25.169 1.00 47.94 187 ALA A N 1
ATOM 1456 C CA . ALA A 1 187 ? -16.478 18.898 26.206 1.00 47.94 187 ALA A CA 1
ATOM 1457 C C . ALA A 1 187 ? -16.739 20.319 26.714 1.00 47.94 187 ALA A C 1
ATOM 1459 O O . ALA A 1 187 ? -15.857 20.969 27.280 1.00 47.94 187 ALA A O 1
ATOM 1460 N N . GLN A 1 188 ? -17.943 20.807 26.441 1.00 44.31 188 GLN A N 1
ATOM 1461 C CA . GLN A 1 188 ? -18.454 22.067 26.938 1.00 44.31 188 GLN A CA 1
ATOM 1462 C C . GLN A 1 188 ? -18.403 21.971 28.469 1.00 44.31 188 GLN A C 1
ATOM 1464 O O . GLN A 1 188 ? -19.195 21.251 29.077 1.00 44.31 188 GLN A O 1
ATOM 1469 N N . LYS A 1 189 ? -17.397 22.604 29.093 1.00 42.16 189 LYS A N 1
ATOM 1470 C CA . LYS A 1 189 ? -17.320 22.710 30.554 1.00 42.16 189 LYS A CA 1
ATOM 1471 C C . LYS A 1 189 ? -18.626 23.362 31.024 1.00 42.16 189 LYS A C 1
ATOM 1473 O O . LYS A 1 189 ? -18.952 24.432 30.510 1.00 42.16 189 LYS A O 1
ATOM 1478 N N . PRO A 1 190 ? -19.376 22.762 31.963 1.00 55.81 190 PRO A N 1
ATOM 1479 C CA . PRO A 1 190 ? -20.531 23.429 32.533 1.00 55.81 190 PRO A CA 1
ATOM 1480 C C . PRO A 1 190 ? -20.033 24.645 33.317 1.00 55.81 190 PRO A C 1
ATOM 1482 O O . PRO A 1 190 ? -19.334 24.512 34.321 1.00 55.81 190 PRO A O 1
ATOM 1485 N N . THR A 1 191 ? -20.360 25.834 32.822 1.00 63.12 191 THR A N 1
ATOM 1486 C CA . THR A 1 191 ? -20.229 27.084 33.564 1.00 63.12 19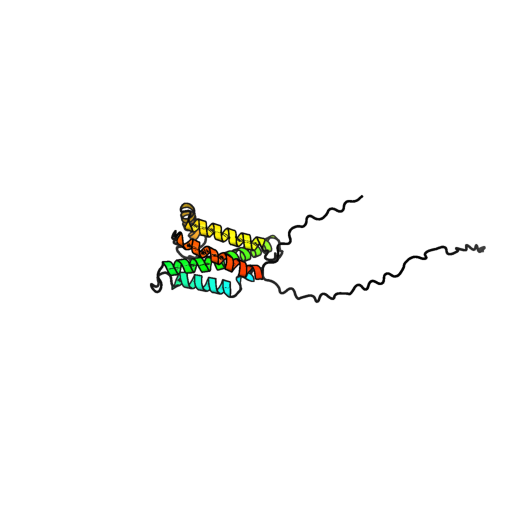1 THR A CA 1
ATOM 1487 C C . THR A 1 191 ? -21.182 27.005 34.753 1.00 63.12 191 THR A C 1
ATOM 1489 O O . THR A 1 191 ? -22.391 27.142 34.586 1.00 63.12 191 THR A O 1
ATOM 1492 N N . MET A 1 192 ? -20.653 26.714 35.943 1.00 57.03 192 MET A N 1
ATOM 1493 C CA . MET A 1 192 ? -21.380 26.946 37.187 1.00 57.03 192 MET A CA 1
ATOM 1494 C C . MET A 1 192 ? -21.367 28.453 37.449 1.00 57.03 192 MET A C 1
ATOM 1496 O O . MET A 1 192 ? -20.311 29.025 37.718 1.00 57.03 192 MET A O 1
ATOM 1500 N N . THR A 1 193 ? -22.529 29.076 37.269 1.00 70.62 193 THR A N 1
ATOM 1501 C CA . THR A 1 193 ? -22.897 30.382 37.836 1.00 70.62 193 THR A CA 1
ATOM 1502 C C . THR A 1 193 ? -23.249 30.242 39.303 1.00 70.62 193 THR A C 1
ATOM 1504 O O . THR A 1 193 ? -23.958 29.254 39.609 1.00 70.62 193 THR A O 1
#

pLDDT: mean 73.29, std 16.75, range [36.38, 93.25]

Foldseek 3Di:
DDDDDDDDDDDDDDPDDDPPPPPPPPPVPPPPPPPPPQLQVLCPPVLLVVLVVQLLCLQPPVVPVPPDDPVVSVLSNLLSCLLNQLSVQSSVVQVVCCVVVVDRDFAALVSSVVSNVVSLVLVVCLQPPVVSVVVCQVCVCVVCVPCSNPRDDRDNDPVSNVSSVSSVVSSVSCVVRHDYPPPPPPPPPPPDD

Radius of gyration: 31.2 Å; chains: 1; bounding box: 74×48×107 Å